Protein AF-A0A932QYQ9-F1 (afdb_monomer)

Mean predicted aligned error: 17.77 Å

Sequence (270 aa):
MADAKGPVFNPVTDLKILIAVVSFLWIVWYVTGGPAKYDVSQKVLLKPLWPLDVGGSYAEIPTDIVIKKDKGGGAEKQQLIPEQVQAPKQENSLIGVQTINLTKANLNSNGYSYITLDFPASNDRAVDLTGLTLRDLLDRTVTIGGAASLPYQGILNEEVDISLPPGSKAFLIDGESPIGVSFRINKCFGYLTQFQEYFPPIQARCAECQYGNGQDSNYNSCVSYRKNDPDFFVNEWYIYLKNGDRLWSAKGDIIRLLDKDGKQVSSVIY

Nearest PDB structures (foldseek):
  8owf-assembly1_A  TM=3.016E-01  e=6.588E-01  Clostridium perfringens
  8oye-assembly1_A  TM=3.122E-01  e=7.862E-01  Clostridium perfringens
  2dib-assembly1_A  TM=2.373E-01  e=2.876E+00  Homo sapiens
  3gw6-assembly1_B  TM=1.349E-01  e=4.609E+00  Escherichia phage K1F

pLDDT: mean 73.17, std 21.55, range [29.94, 96.81]

Radius of gyration: 29.28 Å; Cα contacts (8 Å, |Δi|>4): 368; chains: 1; bounding box: 57×101×86 Å

Secondary structure (DSSP, 8-state):
----PPP---HHHHHHHHHHHHHHHHHHHHHTTGGGG-------S-PPPS-----S---PPPS-------------------------------SSSS--EEEEEEEPTT--EEEEEE--TT-SS-EE-TT-EEE-TT--EEE---BBSS--TTSPPPPB--EE-TT-EEEEEES--TTSS-EEEETTHHHHTTTS--SSPP---TTTTTS-SS---SHHHHHHHHTTSTT-EEEEEEEEE--SS-S--STT-EEEEE-TTS-EEEEEE-

Structure (mmCIF, N/CA/C/O backbone):
data_AF-A0A932QYQ9-F1
#
_entry.id   AF-A0A932QYQ9-F1
#
loop_
_atom_site.group_PDB
_atom_site.id
_atom_site.type_symbol
_atom_site.label_atom_id
_atom_site.label_alt_id
_atom_site.label_comp_id
_atom_site.label_asym_id
_atom_site.label_entity_id
_atom_site.label_seq_id
_atom_site.pdbx_PDB_ins_code
_atom_site.Cartn_x
_atom_site.Cartn_y
_atom_site.Cartn_z
_atom_site.occupancy
_atom_site.B_iso_or_equiv
_atom_site.auth_seq_id
_atom_site.auth_comp_id
_atom_site.auth_asym_id
_atom_site.auth_atom_id
_atom_site.pdbx_PDB_model_num
ATOM 1 N N . MET A 1 1 ? 2.101 21.997 -68.365 1.00 45.09 1 MET A N 1
ATOM 2 C CA . MET A 1 1 ? 2.520 22.671 -67.120 1.00 45.09 1 MET A CA 1
ATOM 3 C C . MET A 1 1 ? 1.331 23.493 -66.660 1.00 45.09 1 MET A C 1
ATOM 5 O O . MET A 1 1 ? 0.926 24.377 -67.399 1.00 45.09 1 MET A O 1
ATOM 9 N N . ALA A 1 2 ? 0.688 23.108 -65.559 1.00 47.88 2 ALA A N 1
ATOM 10 C CA . ALA A 1 2 ? -0.445 23.833 -64.989 1.00 47.88 2 ALA A CA 1
ATOM 11 C C . ALA A 1 2 ? -0.047 24.273 -63.578 1.00 47.88 2 ALA A C 1
ATOM 13 O O . ALA A 1 2 ? 0.202 23.428 -62.720 1.00 47.88 2 ALA A O 1
ATOM 14 N N . ASP A 1 3 ? 0.069 25.586 -63.388 1.00 49.22 3 ASP A N 1
ATOM 15 C CA . ASP A 1 3 ? 0.402 26.220 -62.117 1.00 49.22 3 ASP A CA 1
ATOM 16 C C . ASP A 1 3 ? -0.774 26.104 -61.140 1.00 49.22 3 ASP A C 1
ATOM 18 O O . ASP A 1 3 ? -1.840 26.690 -61.344 1.00 49.22 3 ASP A O 1
ATOM 22 N N . ALA A 1 4 ? -0.578 25.356 -60.055 1.00 54.53 4 ALA A N 1
ATOM 23 C CA . ALA A 1 4 ? -1.505 25.328 -58.933 1.00 54.53 4 ALA A CA 1
ATOM 24 C C . ALA A 1 4 ? -1.266 26.565 -58.050 1.00 54.53 4 ALA A C 1
ATOM 26 O O . ALA A 1 4 ? -0.276 26.647 -57.324 1.00 54.53 4 ALA A O 1
ATOM 27 N N . LYS A 1 5 ? -2.179 27.543 -58.106 1.00 57.38 5 LYS A N 1
ATOM 28 C CA . LYS A 1 5 ? -2.218 28.655 -57.145 1.00 57.38 5 LYS A CA 1
ATOM 29 C C . LYS A 1 5 ? -2.573 28.111 -55.759 1.00 57.38 5 LYS A C 1
ATOM 31 O O . LYS A 1 5 ? -3.671 27.595 -55.564 1.00 57.38 5 LYS A O 1
ATOM 36 N N . GLY A 1 6 ? -1.644 28.239 -54.812 1.00 63.56 6 GLY A N 1
ATOM 37 C CA . GLY A 1 6 ? -1.881 27.934 -53.400 1.00 63.56 6 GLY A CA 1
ATOM 38 C C . GLY A 1 6 ? -2.945 28.851 -52.771 1.00 63.56 6 GLY A C 1
ATOM 39 O O . GLY A 1 6 ? -3.224 29.928 -53.308 1.00 63.56 6 GLY A O 1
ATOM 40 N N . PRO A 1 7 ? -3.561 28.433 -51.650 1.00 68.38 7 PRO A N 1
ATOM 41 C CA . PRO A 1 7 ? -4.654 29.169 -51.024 1.00 68.38 7 PRO A CA 1
ATOM 42 C C . PRO A 1 7 ? -4.184 30.533 -50.502 1.00 68.38 7 PRO A C 1
ATOM 44 O O . PRO A 1 7 ? -3.181 30.644 -49.797 1.00 68.38 7 PRO A O 1
ATOM 47 N N . VAL A 1 8 ? -4.926 31.581 -50.859 1.00 68.81 8 VAL A N 1
ATOM 48 C CA . VAL A 1 8 ? -4.690 32.957 -50.407 1.00 68.81 8 VAL A CA 1
ATOM 49 C C . VAL A 1 8 ? -5.275 33.107 -49.002 1.00 68.81 8 VAL A C 1
ATOM 51 O O . VAL A 1 8 ? -6.493 33.097 -48.840 1.00 68.81 8 VAL A O 1
ATOM 54 N N . PHE A 1 9 ? -4.408 33.240 -47.997 1.00 64.94 9 PHE A N 1
ATOM 55 C CA . PHE A 1 9 ? -4.801 33.479 -46.606 1.00 64.94 9 PHE A CA 1
ATOM 56 C C . PHE A 1 9 ? -5.444 34.862 -46.457 1.00 64.94 9 PHE A C 1
ATOM 58 O O . PHE A 1 9 ? -4.830 35.881 -46.783 1.00 64.94 9 PHE A O 1
ATOM 65 N N . ASN A 1 10 ? -6.679 34.903 -45.950 1.00 81.44 10 ASN A N 1
ATOM 66 C CA . ASN A 1 10 ? -7.374 36.143 -45.622 1.00 81.44 10 ASN A CA 1
ATOM 67 C C . ASN A 1 10 ? -7.672 36.148 -44.116 1.00 81.44 10 ASN A C 1
ATOM 69 O O . ASN A 1 10 ? -8.616 35.484 -43.683 1.00 81.44 10 ASN A O 1
ATOM 73 N N . PRO A 1 11 ? -6.935 36.941 -43.317 1.00 77.62 11 PRO A N 1
ATOM 74 C CA . PRO A 1 11 ? -6.969 36.848 -41.859 1.00 77.62 11 PRO A CA 1
ATOM 75 C C . PRO A 1 11 ? -8.352 37.146 -41.266 1.00 77.62 11 PRO A C 1
ATOM 77 O O . PRO A 1 11 ? -8.708 36.612 -40.221 1.00 77.62 11 PRO A O 1
ATOM 80 N N . VAL A 1 12 ? -9.170 37.956 -41.945 1.00 84.88 12 VAL A N 1
ATOM 81 C CA . VAL A 1 12 ? -10.538 38.263 -41.501 1.00 84.88 12 VAL A CA 1
ATOM 82 C C . VAL A 1 12 ? -11.481 37.090 -41.769 1.00 84.88 12 VAL A C 1
ATOM 84 O O . VAL A 1 12 ? -12.408 36.846 -40.999 1.00 84.88 12 VAL A O 1
ATOM 87 N N . THR A 1 13 ? -11.261 36.367 -42.865 1.00 84.38 13 THR A N 1
ATOM 88 C CA . THR A 1 13 ? -12.090 35.214 -43.239 1.00 84.38 13 THR A CA 1
ATOM 89 C C . THR A 1 13 ? -11.730 34.006 -42.382 1.00 84.38 13 THR A C 1
ATOM 91 O O . THR A 1 13 ? -12.623 33.360 -41.836 1.00 84.38 13 THR A O 1
ATOM 94 N N . ASP A 1 14 ? -10.438 33.783 -42.153 1.00 84.62 14 ASP A N 1
ATOM 95 C CA . ASP A 1 14 ? -9.945 32.689 -41.317 1.00 84.62 14 ASP A CA 1
ATOM 96 C C . ASP A 1 14 ? -10.347 32.875 -39.847 1.00 84.62 14 ASP A C 1
ATOM 98 O O . ASP A 1 14 ? -10.770 31.919 -39.197 1.00 84.62 14 ASP A O 1
ATOM 102 N N . LEU A 1 15 ? -10.341 34.116 -39.338 1.00 92.00 15 LEU A N 1
ATOM 103 C CA . LEU A 1 15 ? -10.833 34.424 -37.991 1.00 92.00 15 LEU A CA 1
ATOM 104 C C . LEU A 1 15 ? -12.329 34.112 -37.836 1.00 92.00 15 LEU A C 1
ATOM 106 O O . LEU A 1 15 ? -12.743 33.556 -36.819 1.00 92.00 15 LEU A O 1
ATOM 110 N N . LYS A 1 16 ? -13.151 34.427 -38.845 1.00 91.06 16 LYS A N 1
ATOM 111 C CA . LYS A 1 16 ? -14.587 34.102 -38.827 1.00 91.06 16 LYS A CA 1
ATOM 112 C C . LYS A 1 16 ? -14.824 32.593 -38.828 1.00 91.06 16 LYS A C 1
ATOM 114 O O . LYS A 1 16 ? -15.685 32.120 -38.089 1.00 91.06 16 LYS A O 1
ATOM 119 N N . ILE A 1 17 ? -14.053 31.845 -39.618 1.00 91.00 17 ILE A N 1
ATOM 120 C CA . ILE A 1 17 ? -14.134 30.379 -39.669 1.00 91.00 17 ILE A CA 1
ATOM 121 C C . ILE A 1 17 ? -13.725 29.779 -38.319 1.00 91.00 17 ILE A C 1
ATOM 123 O O . ILE A 1 17 ? -14.430 28.920 -37.794 1.00 91.00 17 ILE A O 1
ATOM 127 N N . LEU A 1 18 ? -12.644 30.271 -37.710 1.00 93.31 18 LEU A N 1
ATOM 128 C CA . LEU A 1 18 ? -12.180 29.790 -36.411 1.00 93.31 18 LEU A CA 1
ATOM 129 C C . LEU A 1 18 ? -13.213 30.040 -35.301 1.00 93.31 18 LEU A C 1
ATOM 131 O O . LEU A 1 18 ? -13.526 29.126 -34.539 1.00 93.31 18 LEU A O 1
ATOM 135 N N . ILE A 1 19 ? -13.807 31.237 -35.250 1.00 95.50 19 ILE A N 1
ATOM 136 C CA . ILE A 1 19 ? -14.876 31.556 -34.289 1.00 95.50 19 ILE A CA 1
ATOM 137 C C . ILE A 1 19 ? -16.090 30.638 -34.495 1.00 95.50 19 ILE A C 1
ATOM 139 O O . ILE A 1 19 ? -16.669 30.159 -33.517 1.00 95.50 19 ILE A O 1
ATOM 143 N N . ALA A 1 20 ? -16.460 30.353 -35.747 1.00 95.50 20 ALA A N 1
ATOM 144 C CA . ALA A 1 20 ? -17.570 29.456 -36.058 1.00 95.50 20 ALA A CA 1
ATOM 145 C C . ALA A 1 20 ? -17.305 28.017 -35.578 1.00 95.50 20 ALA A C 1
ATOM 147 O O . ALA A 1 20 ? -18.181 27.412 -34.960 1.00 95.50 20 ALA A O 1
ATOM 148 N N . VAL A 1 21 ? -16.093 27.491 -35.789 1.00 96.25 21 VAL A N 1
ATOM 149 C CA . VAL A 1 21 ? -15.703 26.142 -35.339 1.00 96.25 21 VAL A CA 1
ATOM 150 C C . VAL A 1 21 ? -15.701 26.041 -33.813 1.00 96.25 21 VAL A C 1
ATOM 152 O O . VAL A 1 21 ? -16.260 25.094 -33.262 1.00 96.25 21 VAL A O 1
ATOM 155 N N . VAL A 1 22 ? -15.132 27.028 -33.114 1.00 95.88 22 VAL A N 1
ATOM 156 C CA . VAL A 1 22 ? -15.098 27.039 -31.641 1.00 95.88 22 VAL A CA 1
ATOM 157 C C . VAL A 1 22 ? -16.510 27.126 -31.059 1.00 95.88 22 VAL A C 1
ATOM 159 O O . VAL A 1 22 ? -16.841 26.388 -30.132 1.00 95.88 22 VAL A O 1
ATOM 162 N N . SER A 1 23 ? -17.370 27.967 -31.639 1.00 95.00 23 SER A N 1
ATOM 163 C CA . SER A 1 23 ? -18.767 28.095 -31.207 1.00 95.00 23 SER A CA 1
ATOM 164 C C . SER A 1 23 ? -19.547 26.798 -31.431 1.00 95.00 23 SER A C 1
ATOM 166 O O . SER A 1 23 ? -20.310 26.379 -30.565 1.00 95.00 23 SER A O 1
ATOM 168 N N . PHE A 1 24 ? -19.321 26.120 -32.561 1.00 96.31 24 PHE A N 1
ATOM 169 C CA . PHE A 1 24 ? -19.936 24.826 -32.845 1.00 96.31 24 PHE A CA 1
ATOM 170 C C . PHE A 1 24 ? -19.501 23.754 -31.840 1.00 96.31 24 PHE A C 1
ATOM 172 O O . PHE A 1 24 ? -20.352 23.058 -31.292 1.00 96.31 24 PHE A O 1
ATOM 179 N N . LEU A 1 25 ? -18.204 23.655 -31.536 1.00 93.31 25 LEU A N 1
ATOM 180 C CA . LEU A 1 25 ? -17.698 22.714 -30.532 1.00 93.31 25 LEU A CA 1
ATOM 181 C C . LEU A 1 25 ? -18.267 22.997 -29.139 1.00 93.31 25 LEU A C 1
ATOM 183 O O . LEU A 1 25 ? -18.590 22.058 -28.417 1.00 93.31 25 LEU A O 1
ATOM 187 N N . TRP A 1 26 ? -18.447 24.270 -28.778 1.00 92.44 26 TRP A N 1
ATOM 188 C CA . TRP A 1 26 ? -19.072 24.655 -27.513 1.00 92.44 26 TRP A CA 1
ATOM 189 C C . TRP A 1 26 ? -20.549 24.245 -27.447 1.00 92.44 26 TRP A C 1
ATOM 191 O O . TRP A 1 26 ? -20.988 23.693 -26.440 1.00 92.44 26 TRP A O 1
ATOM 201 N N . ILE A 1 27 ? -21.303 24.436 -28.537 1.00 93.62 27 ILE A N 1
ATOM 202 C CA . ILE A 1 27 ? -22.701 23.988 -28.644 1.00 93.62 27 ILE A CA 1
ATOM 203 C C . ILE A 1 27 ? -22.786 22.463 -28.566 1.00 93.62 27 ILE A C 1
ATOM 205 O O . ILE A 1 27 ? -23.607 21.942 -27.817 1.00 93.62 27 ILE A O 1
ATOM 209 N N . VAL A 1 28 ? -21.931 21.744 -29.300 1.00 91.62 28 VAL A N 1
ATOM 210 C CA . VAL A 1 28 ? -21.875 20.277 -29.239 1.00 91.62 28 VAL A CA 1
ATOM 211 C C . VAL A 1 28 ? -21.581 19.832 -27.814 1.00 91.62 28 VAL A C 1
ATOM 213 O O . VAL A 1 28 ? -22.341 19.038 -27.280 1.00 91.62 28 VAL A O 1
ATOM 216 N N . TRP A 1 29 ? -20.563 20.398 -27.164 1.00 85.00 29 TRP A N 1
ATOM 217 C CA . TRP A 1 29 ? -20.202 20.067 -25.786 1.00 85.00 29 TRP A CA 1
ATOM 218 C C . TRP A 1 29 ? -21.344 20.325 -24.791 1.00 85.00 29 TRP A C 1
ATOM 220 O O . TRP A 1 29 ? -21.600 19.494 -23.916 1.00 85.00 29 TRP A O 1
ATOM 230 N N . TYR A 1 30 ? -22.063 21.440 -24.957 1.00 87.31 30 TYR A N 1
ATOM 231 C CA . TYR A 1 30 ? -23.228 21.789 -24.145 1.00 87.31 30 TYR A CA 1
ATOM 232 C C . TYR A 1 30 ? -24.384 20.795 -24.343 1.00 87.31 30 TYR A C 1
ATOM 234 O O . TYR A 1 30 ? -24.970 20.328 -23.368 1.00 87.31 30 TYR A O 1
ATOM 242 N N . VAL A 1 31 ? -24.681 20.414 -25.591 1.00 87.00 31 VAL A N 1
ATOM 243 C CA . VAL A 1 31 ? -25.759 19.462 -25.920 1.00 87.00 31 VAL A CA 1
ATOM 244 C C . VAL A 1 31 ? -25.399 18.031 -25.513 1.00 87.00 31 VAL A C 1
ATOM 246 O O . VAL A 1 31 ? -26.257 17.303 -25.016 1.00 87.00 31 VAL A O 1
ATOM 249 N N . THR A 1 32 ? -24.139 17.619 -25.662 1.00 81.50 32 THR A N 1
ATOM 250 C CA . THR A 1 32 ? -23.663 16.291 -25.245 1.00 81.50 32 THR A CA 1
ATOM 251 C C . THR A 1 32 ? -23.405 16.192 -23.738 1.00 81.50 32 THR A C 1
ATOM 253 O O . THR A 1 32 ? -23.009 15.133 -23.261 1.00 81.50 32 THR A O 1
ATOM 256 N N . GLY A 1 33 ? -23.659 17.262 -22.974 1.00 70.94 33 GLY A N 1
ATOM 257 C CA . GLY A 1 33 ? -23.760 17.224 -21.513 1.00 70.94 33 GLY A CA 1
ATOM 258 C C . GLY A 1 33 ? -22.446 17.308 -20.733 1.00 70.94 33 GLY A C 1
ATOM 259 O O . GLY A 1 33 ? -22.472 17.090 -19.522 1.00 70.94 33 GLY A O 1
ATOM 260 N N . GLY A 1 34 ? -21.324 17.646 -21.379 1.00 68.19 34 GLY A N 1
ATOM 261 C CA . GLY A 1 34 ? -20.010 17.735 -20.731 1.00 68.19 34 GLY A CA 1
ATOM 262 C C . GLY A 1 34 ? -19.592 16.469 -19.944 1.00 68.19 34 GLY A C 1
ATOM 263 O O . GLY A 1 34 ? -20.260 15.438 -19.985 1.00 68.19 34 GLY A O 1
ATOM 264 N N . PRO A 1 35 ? -18.477 16.503 -19.196 1.00 60.12 35 PRO A N 1
ATOM 265 C CA . PRO A 1 35 ? -17.983 15.349 -18.432 1.00 60.12 35 PRO A CA 1
ATOM 266 C C . PRO A 1 35 ? -18.823 14.993 -17.187 1.00 60.12 35 PRO A C 1
ATOM 268 O O . PRO A 1 35 ? -18.488 14.053 -16.475 1.00 60.12 35 PRO A O 1
ATOM 271 N N . ALA A 1 36 ? -19.932 15.691 -16.917 1.00 56.72 36 ALA A N 1
ATOM 272 C CA . ALA A 1 36 ? -20.730 15.520 -15.698 1.00 56.72 36 ALA A CA 1
ATOM 273 C C . ALA A 1 36 ? -21.801 14.408 -15.775 1.00 56.72 36 ALA A C 1
ATOM 275 O O . ALA A 1 36 ? -22.713 14.379 -14.951 1.00 56.72 36 ALA A O 1
ATOM 276 N N . LYS A 1 37 ? -21.718 13.485 -16.746 1.00 50.78 37 LYS A N 1
ATOM 277 C CA . LYS A 1 37 ? -22.616 12.315 -16.844 1.00 50.78 37 LYS A CA 1
ATOM 278 C C . LYS A 1 37 ? -21.902 10.982 -17.087 1.00 50.78 37 LYS A C 1
ATOM 280 O O . LYS A 1 37 ? -22.454 10.096 -17.731 1.00 50.78 37 LYS A O 1
ATOM 285 N N . TYR A 1 38 ? -20.713 10.804 -16.518 1.00 43.81 38 TYR A N 1
ATOM 286 C CA . TYR A 1 38 ? -20.199 9.461 -16.231 1.00 43.81 38 TYR A CA 1
ATOM 287 C C . TYR A 1 38 ? -20.597 9.061 -14.809 1.00 43.81 38 TYR A C 1
ATOM 289 O O . TYR A 1 38 ? -19.769 8.966 -13.912 1.00 43.81 38 TYR A O 1
ATOM 297 N N . ASP A 1 39 ? -21.896 8.851 -14.604 1.00 43.66 39 ASP A N 1
ATOM 298 C CA . ASP A 1 39 ? -22.375 8.090 -13.455 1.00 43.66 39 ASP A CA 1
ATOM 299 C C . ASP A 1 39 ? -22.344 6.612 -13.865 1.00 43.66 39 ASP A C 1
ATOM 301 O O . ASP A 1 39 ? -23.261 6.100 -14.513 1.00 43.66 39 ASP A O 1
ATOM 305 N N . VAL A 1 40 ? -21.230 5.933 -13.572 1.00 44.78 40 VAL A N 1
ATOM 306 C CA . VAL A 1 40 ? -21.081 4.477 -13.745 1.00 44.78 40 VAL A CA 1
ATOM 307 C C . VAL A 1 40 ? -21.827 3.785 -12.599 1.00 44.78 40 VAL A C 1
ATOM 309 O O . VAL A 1 40 ? -21.270 3.060 -11.782 1.00 44.78 40 VAL A O 1
ATOM 312 N N . SER A 1 41 ? -23.129 4.039 -12.532 1.00 45.88 41 SER A N 1
ATOM 313 C CA . SER A 1 41 ? -24.076 3.388 -11.639 1.00 45.88 41 SER A CA 1
ATOM 314 C C . SER A 1 41 ? -25.279 2.918 -12.448 1.00 45.88 41 SER A C 1
ATOM 316 O O . SER A 1 41 ? -26.427 3.265 -12.191 1.00 45.88 41 SER A O 1
ATOM 318 N N . GLN A 1 42 ? -25.026 2.078 -13.453 1.00 43.84 42 GLN A N 1
ATOM 319 C CA . GLN A 1 42 ? -26.035 1.125 -13.904 1.00 43.84 42 GLN A CA 1
ATOM 320 C C . GLN A 1 42 ? -25.460 -0.285 -13.898 1.00 43.84 42 GLN A C 1
ATOM 322 O O . GLN A 1 42 ? -24.906 -0.806 -14.860 1.00 43.84 42 GLN A O 1
ATOM 327 N N . LYS A 1 43 ? -25.636 -0.889 -12.722 1.00 49.31 43 LYS A N 1
ATOM 328 C CA . LYS A 1 43 ? -25.670 -2.324 -12.464 1.00 49.31 43 LYS A CA 1
ATOM 329 C C . LYS A 1 43 ? -26.607 -3.034 -13.447 1.00 49.31 43 LYS A C 1
ATOM 3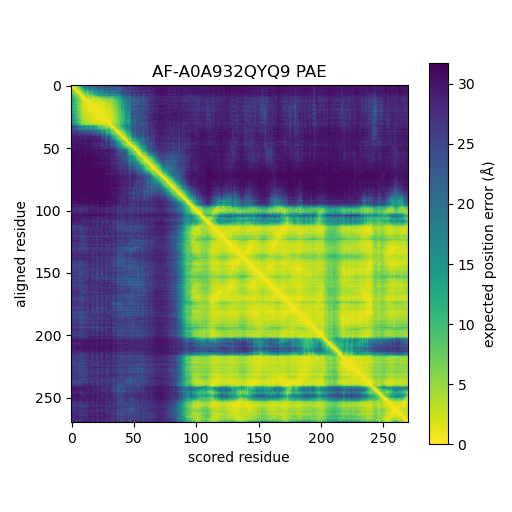31 O O . LYS A 1 43 ? -27.796 -3.078 -13.174 1.00 49.31 43 LYS A O 1
ATOM 336 N N . VAL A 1 44 ? -26.073 -3.638 -14.504 1.00 45.09 44 VAL A N 1
ATOM 337 C CA . VAL A 1 44 ? -26.581 -4.826 -15.228 1.00 45.09 44 VAL A CA 1
ATOM 338 C C . VAL A 1 44 ? -25.368 -5.270 -16.068 1.00 45.09 44 VAL A C 1
ATOM 340 O O . VAL A 1 44 ? -24.999 -4.568 -16.994 1.00 45.09 44 VAL A O 1
ATOM 343 N N . LEU A 1 45 ? -24.589 -6.308 -15.748 1.00 43.50 45 LEU A N 1
ATOM 344 C CA . LEU A 1 45 ? -24.936 -7.711 -15.968 1.00 43.50 45 LEU A CA 1
ATOM 345 C C . LEU A 1 45 ? -23.734 -8.598 -15.546 1.00 43.50 45 LEU A C 1
ATOM 347 O O . LEU A 1 45 ? -22.611 -8.328 -15.954 1.00 43.50 45 LEU A O 1
ATOM 351 N N . LEU A 1 46 ? -24.018 -9.676 -14.801 1.00 40.41 46 LEU A N 1
ATOM 352 C CA . LEU A 1 46 ? -23.178 -10.859 -14.505 1.00 40.41 46 LEU A CA 1
ATOM 353 C C . LEU A 1 46 ? -21.954 -10.674 -13.582 1.00 40.41 46 LEU A C 1
ATOM 355 O O . LEU A 1 46 ? -20.816 -10.538 -14.018 1.00 40.41 46 LEU A O 1
ATOM 359 N N . LYS A 1 47 ? -22.187 -10.854 -12.275 1.00 44.44 47 LYS A N 1
ATOM 360 C CA . LYS A 1 47 ? -21.180 -11.466 -11.393 1.00 44.44 47 LYS A CA 1
ATOM 361 C C . LYS A 1 47 ? -21.001 -12.931 -11.827 1.00 44.44 47 LYS A C 1
ATOM 363 O O . LYS A 1 47 ? -22.011 -13.642 -11.820 1.00 44.44 47 LYS A O 1
ATOM 368 N N . PRO A 1 48 ? -19.798 -13.418 -12.174 1.00 42.34 48 PRO A N 1
ATOM 369 C CA . PRO A 1 48 ? -19.587 -14.855 -12.243 1.00 42.34 48 PRO A CA 1
ATOM 370 C C . PRO A 1 48 ? -19.688 -15.454 -10.834 1.00 42.34 48 PRO A C 1
ATOM 372 O O . PRO A 1 48 ? -19.282 -14.848 -9.840 1.00 42.34 48 PRO A O 1
ATOM 375 N N . LEU A 1 49 ? -20.273 -16.647 -10.757 1.00 36.03 49 LEU A N 1
ATOM 376 C CA . LEU A 1 49 ? -20.251 -17.477 -9.560 1.00 36.03 49 LEU A CA 1
ATOM 377 C C . LEU A 1 49 ? -18.828 -18.017 -9.392 1.00 36.03 49 LEU A C 1
ATOM 379 O O . LEU A 1 49 ? -18.300 -18.664 -10.294 1.00 36.03 49 LEU A O 1
ATOM 383 N N . TRP A 1 50 ? -18.216 -17.730 -8.250 1.00 43.34 50 TRP A N 1
ATOM 384 C CA . TRP A 1 50 ? -16.980 -18.364 -7.808 1.00 43.34 50 TRP A CA 1
ATOM 385 C C . TRP A 1 50 ? -17.308 -19.616 -6.971 1.00 43.34 50 TRP A C 1
ATOM 387 O O . TRP A 1 50 ? -18.409 -19.687 -6.413 1.00 43.34 50 TRP A O 1
ATOM 397 N N . PRO A 1 51 ? -16.369 -20.573 -6.839 1.00 47.84 51 PRO A N 1
ATOM 398 C CA . PRO A 1 51 ? -15.036 -20.588 -7.438 1.00 47.84 51 PRO A CA 1
ATOM 399 C C . PRO A 1 51 ? -14.847 -21.709 -8.470 1.00 47.84 51 PRO A C 1
ATOM 401 O O . PRO A 1 51 ? -15.159 -22.872 -8.224 1.00 47.84 51 PRO A O 1
ATOM 404 N N . LEU A 1 52 ? -14.230 -21.349 -9.594 1.00 34.72 52 LEU A N 1
ATOM 405 C CA . LEU A 1 52 ? -13.379 -22.246 -10.369 1.00 34.72 52 LEU A CA 1
ATOM 406 C C . LEU A 1 52 ? -11.953 -21.714 -10.238 1.00 34.72 52 LEU A C 1
ATOM 408 O O . LEU A 1 52 ? -11.506 -20.889 -11.028 1.00 34.72 52 LEU A O 1
ATOM 412 N N . ASP A 1 53 ? -11.277 -22.173 -9.192 1.00 37.22 53 ASP A N 1
ATOM 413 C CA . ASP A 1 53 ? -9.836 -22.368 -9.234 1.00 37.22 53 ASP A CA 1
ATOM 414 C C . ASP A 1 53 ? -9.607 -23.743 -9.865 1.00 37.22 53 ASP A C 1
ATOM 416 O O . ASP A 1 53 ? -10.066 -24.743 -9.322 1.00 37.22 53 ASP A O 1
ATOM 420 N N . VAL A 1 54 ? -8.981 -23.774 -11.039 1.00 43.16 54 VAL A N 1
ATOM 421 C CA . VAL A 1 54 ? -7.974 -24.785 -11.379 1.00 43.16 54 VAL A CA 1
ATOM 422 C C . VAL A 1 54 ? -7.152 -24.271 -12.560 1.00 43.16 54 VAL A C 1
ATOM 424 O O . VAL A 1 54 ? -7.399 -24.581 -13.722 1.00 43.16 54 VAL A O 1
ATOM 427 N N . GLY A 1 55 ? -6.084 -23.550 -12.225 1.00 40.38 55 GLY A N 1
ATOM 428 C CA . GLY A 1 55 ? -4.818 -23.623 -12.962 1.00 40.38 55 GLY A CA 1
ATOM 429 C C . GLY A 1 55 ? -4.040 -24.917 -12.664 1.00 40.38 55 GLY A C 1
ATOM 430 O O . GLY A 1 55 ? -2.823 -24.953 -12.819 1.00 40.38 55 GLY A O 1
ATOM 431 N N . GLY A 1 56 ? -4.720 -25.972 -12.205 1.00 35.84 56 GLY A N 1
ATOM 432 C CA . GLY A 1 56 ? -4.168 -27.310 -12.050 1.00 35.84 56 GLY A CA 1
ATOM 433 C C . GLY A 1 56 ? -4.269 -28.075 -13.364 1.00 35.84 56 GLY A C 1
ATOM 434 O O . GLY A 1 56 ? -5.331 -28.149 -13.979 1.00 35.84 56 GLY A O 1
ATOM 435 N N . SER A 1 57 ? -3.149 -28.648 -13.787 1.00 37.03 57 SER A N 1
ATOM 436 C CA . SER A 1 57 ? -3.079 -29.713 -14.784 1.00 37.03 57 SER A CA 1
ATOM 437 C C . SER A 1 57 ? -4.215 -30.726 -14.615 1.00 37.03 57 SER A C 1
ATOM 439 O O . SER A 1 57 ? -4.551 -31.091 -13.488 1.00 37.03 57 SER A O 1
ATOM 441 N N . TYR A 1 58 ? -4.770 -31.186 -15.741 1.00 34.19 58 TYR A N 1
ATOM 442 C CA . TYR A 1 58 ? -5.756 -32.264 -15.809 1.00 34.19 58 TYR A CA 1
ATOM 443 C C . TYR A 1 58 ? -5.458 -33.362 -14.788 1.00 34.19 58 TYR A C 1
ATOM 445 O O . TYR A 1 58 ? -4.329 -33.842 -14.706 1.00 34.19 58 TYR A O 1
ATOM 453 N N . ALA A 1 59 ? -6.493 -33.727 -14.031 1.00 33.97 59 ALA A N 1
ATOM 454 C CA . ALA A 1 59 ? -6.487 -34.824 -13.082 1.00 33.97 59 ALA A CA 1
ATOM 455 C C . ALA A 1 59 ? -5.718 -36.037 -13.628 1.00 33.97 59 ALA A C 1
ATOM 457 O O . ALA A 1 59 ? -6.063 -36.583 -14.680 1.00 33.97 59 ALA A O 1
ATOM 458 N N . GLU A 1 60 ? -4.702 -36.475 -12.886 1.00 43.06 60 GLU A N 1
ATOM 459 C CA . GLU A 1 60 ? -4.217 -37.841 -12.992 1.00 43.06 60 GLU A CA 1
ATOM 460 C C . GLU A 1 60 ? -5.381 -38.769 -12.639 1.00 43.06 60 GLU A C 1
ATOM 462 O O . GLU A 1 60 ? -6.003 -38.667 -11.580 1.00 43.06 60 GLU A O 1
ATOM 467 N N . ILE A 1 61 ? -5.711 -39.654 -13.573 1.00 39.78 61 ILE A N 1
ATOM 468 C CA . ILE A 1 61 ? -6.657 -40.739 -13.346 1.00 39.78 61 ILE A CA 1
ATOM 469 C C . ILE A 1 61 ? -6.009 -41.656 -12.299 1.00 39.78 61 ILE A C 1
ATOM 471 O O . ILE A 1 61 ? -4.912 -42.154 -12.564 1.00 39.78 61 ILE A O 1
ATOM 475 N N . PRO A 1 62 ? -6.635 -41.928 -11.140 1.00 43.12 62 PRO A N 1
ATOM 476 C CA . PRO A 1 62 ? -6.128 -42.963 -10.253 1.00 43.12 62 PRO A CA 1
ATOM 477 C C . PRO A 1 62 ? -6.154 -44.297 -11.009 1.00 43.12 62 PRO A C 1
ATOM 479 O O . PRO A 1 62 ? -7.203 -44.739 -11.476 1.00 43.12 62 PRO A O 1
ATOM 482 N N . THR A 1 63 ? -4.997 -44.945 -11.142 1.00 42.72 63 THR A N 1
ATOM 483 C CA . THR A 1 63 ? -4.830 -46.218 -11.865 1.00 42.72 63 THR A CA 1
ATOM 484 C C . THR A 1 63 ? -5.465 -47.428 -11.176 1.00 42.72 63 THR A C 1
ATOM 486 O O . THR A 1 63 ? -5.327 -48.544 -11.667 1.00 42.72 63 THR A O 1
ATOM 489 N N . ASP A 1 64 ? -6.244 -47.234 -10.113 1.00 49.66 64 ASP A N 1
ATOM 490 C CA . ASP A 1 64 ? -6.822 -48.328 -9.334 1.00 49.66 64 ASP A CA 1
ATOM 491 C C . ASP A 1 64 ? -8.335 -48.452 -9.551 1.00 49.66 64 ASP A C 1
ATOM 493 O O . ASP A 1 64 ? -9.129 -48.526 -8.614 1.00 49.66 64 ASP A O 1
ATOM 497 N N . ILE A 1 65 ? -8.755 -48.534 -10.816 1.00 37.25 65 ILE A N 1
ATOM 498 C CA . ILE A 1 65 ? -10.059 -49.119 -11.149 1.00 37.25 65 ILE A CA 1
ATOM 499 C C . ILE A 1 65 ? -9.866 -50.632 -11.278 1.00 37.25 65 ILE A C 1
ATOM 501 O O . ILE A 1 65 ? -9.698 -51.179 -12.369 1.00 37.25 65 ILE A O 1
ATOM 505 N N . VAL A 1 66 ? -9.915 -51.339 -10.148 1.00 43.25 66 VAL A N 1
ATOM 506 C CA . VAL A 1 66 ? -10.098 -52.794 -10.159 1.00 43.25 66 VAL A CA 1
ATOM 507 C C . VAL A 1 66 ? -11.579 -53.076 -10.411 1.00 43.25 66 VAL A C 1
ATOM 509 O O . VAL A 1 66 ? -12.390 -53.087 -9.486 1.00 43.25 66 VAL A O 1
ATOM 512 N N . ILE A 1 67 ? -11.952 -53.331 -11.668 1.00 35.38 67 ILE A N 1
ATOM 513 C CA . ILE A 1 67 ? -13.268 -53.901 -11.980 1.00 35.38 67 ILE A CA 1
ATOM 514 C C . ILE A 1 67 ? -13.272 -55.359 -11.509 1.00 35.38 67 ILE A C 1
ATOM 516 O O . ILE A 1 67 ? -12.850 -56.265 -12.230 1.00 35.38 67 ILE A O 1
ATOM 520 N N . LYS A 1 68 ? -13.781 -55.605 -10.299 1.00 37.38 68 LYS A N 1
ATOM 521 C CA . LYS A 1 68 ? -14.233 -56.944 -9.912 1.00 37.38 68 LYS A CA 1
ATOM 522 C C . LYS A 1 68 ? -15.579 -57.205 -10.584 1.00 37.38 68 LYS A C 1
ATOM 524 O O . LYS A 1 68 ? -16.588 -56.591 -10.254 1.00 37.38 68 LYS A O 1
ATOM 529 N N . LYS A 1 69 ? -15.582 -58.115 -11.560 1.00 41.59 69 LYS A N 1
ATOM 530 C CA . LYS A 1 69 ? -16.802 -58.788 -12.012 1.00 41.59 69 LYS A CA 1
ATOM 531 C C . LYS A 1 69 ? -17.240 -59.730 -10.900 1.00 41.59 69 LYS A C 1
ATOM 533 O O . LYS A 1 69 ? -16.557 -60.726 -10.703 1.00 41.59 69 LYS A O 1
ATOM 538 N N . ASP A 1 70 ? -18.395 -59.485 -10.294 1.00 32.69 70 ASP A N 1
ATOM 539 C CA . ASP A 1 70 ? -19.101 -60.531 -9.559 1.00 32.69 70 ASP A CA 1
ATOM 540 C C . ASP A 1 70 ? -20.511 -60.736 -10.108 1.00 32.69 70 ASP A C 1
ATOM 542 O O . ASP A 1 70 ? -21.308 -59.814 -10.289 1.00 32.69 70 ASP A O 1
ATOM 546 N N . LYS A 1 71 ? -20.775 -62.002 -10.437 1.00 35.44 71 LYS A N 1
ATOM 547 C CA . LYS A 1 71 ? -22.087 -62.541 -10.759 1.00 35.44 71 LYS A CA 1
ATOM 548 C C . LYS A 1 71 ? -22.777 -62.915 -9.447 1.00 35.44 71 LYS A C 1
ATOM 550 O O . LYS A 1 71 ? -22.282 -63.782 -8.742 1.00 35.44 71 LYS A O 1
ATOM 555 N N . GLY A 1 72 ? -23.985 -62.393 -9.253 1.00 30.22 72 GLY A N 1
ATOM 556 C CA . GLY A 1 72 ? -25.075 -63.122 -8.604 1.00 30.22 72 GLY A CA 1
ATOM 557 C C . GLY A 1 72 ? -25.298 -62.888 -7.107 1.00 30.22 72 GLY A C 1
ATOM 558 O O . GLY A 1 72 ? -24.422 -63.124 -6.289 1.00 30.22 72 GLY A O 1
ATOM 559 N N . GLY A 1 73 ? -26.561 -62.584 -6.785 1.00 31.55 73 GLY A N 1
ATOM 560 C CA . GLY A 1 73 ? -27.240 -63.105 -5.595 1.00 31.55 73 GLY A CA 1
ATOM 561 C C . GLY A 1 73 ? -27.396 -62.150 -4.409 1.00 31.55 73 GLY A C 1
ATOM 562 O O . GLY A 1 73 ? -26.425 -61.827 -3.744 1.00 31.55 73 GLY A O 1
ATOM 563 N N . GLY A 1 74 ? -28.654 -61.824 -4.084 1.00 29.94 74 GLY A N 1
ATOM 564 C CA . GLY A 1 74 ? -29.073 -61.399 -2.741 1.00 29.94 74 GLY A CA 1
ATOM 565 C C . GLY A 1 74 ? -29.301 -59.898 -2.574 1.00 29.94 74 GLY A C 1
ATOM 566 O O . GLY A 1 74 ? -28.383 -59.154 -2.257 1.00 29.94 74 GLY A O 1
ATOM 567 N N . ALA A 1 75 ? -30.546 -59.451 -2.749 1.00 31.72 75 ALA A N 1
ATOM 568 C CA . ALA A 1 75 ? -30.960 -58.104 -2.371 1.00 31.72 75 ALA A CA 1
ATOM 569 C C . ALA A 1 75 ? -31.346 -58.077 -0.883 1.00 31.72 75 ALA A C 1
ATOM 571 O O . ALA A 1 75 ? -32.407 -58.580 -0.515 1.00 31.72 75 ALA A O 1
ATOM 572 N N . GLU A 1 76 ? -30.520 -57.445 -0.050 1.00 32.69 76 GLU A N 1
ATOM 573 C CA . GLU A 1 76 ? -30.895 -56.988 1.290 1.00 32.69 76 GLU A CA 1
ATOM 574 C C . GLU A 1 76 ? -30.589 -55.485 1.411 1.00 32.69 76 GLU A C 1
ATOM 576 O O . GLU A 1 76 ? -29.568 -54.991 0.934 1.00 32.69 76 GLU A O 1
ATOM 581 N N . LYS A 1 77 ? -31.559 -54.735 1.942 1.00 40.19 77 LYS A N 1
ATOM 582 C CA . LYS A 1 77 ? -31.634 -53.268 1.912 1.00 40.19 77 LYS A CA 1
ATOM 583 C C . LYS A 1 77 ? -30.629 -52.624 2.867 1.00 40.19 77 LYS A C 1
ATOM 585 O O . LYS A 1 77 ? -30.693 -52.895 4.060 1.00 40.19 77 LYS A O 1
ATOM 590 N N . GLN A 1 78 ? -29.879 -51.625 2.398 1.00 33.47 78 GLN A N 1
ATOM 591 C CA . GLN A 1 78 ? -29.402 -50.529 3.249 1.00 33.47 78 GLN A CA 1
ATOM 592 C C . GLN A 1 78 ? -29.608 -49.195 2.531 1.00 33.47 78 GLN A C 1
ATOM 594 O O . GLN A 1 78 ? -28.956 -48.864 1.545 1.00 33.47 78 GLN A O 1
ATOM 599 N N . GLN A 1 79 ? -30.595 -48.452 3.022 1.00 39.09 79 GLN A N 1
ATOM 600 C CA . GLN A 1 79 ? -30.901 -47.091 2.618 1.00 39.09 79 GLN A CA 1
ATOM 601 C C . GLN A 1 79 ? -29.951 -46.176 3.399 1.00 39.09 79 GLN A C 1
ATOM 603 O O . GLN A 1 79 ? -30.195 -45.873 4.564 1.00 39.09 79 GLN A O 1
ATOM 608 N N . LEU A 1 80 ? -28.827 -45.801 2.786 1.00 35.38 80 LEU A N 1
ATOM 609 C CA . LEU A 1 80 ? -27.907 -44.817 3.350 1.00 35.38 80 LEU A CA 1
ATOM 610 C C . LEU A 1 80 ? -28.517 -43.423 3.175 1.00 35.38 80 LEU A C 1
ATOM 612 O O . LEU A 1 80 ? -28.597 -42.879 2.074 1.00 35.38 80 LEU A O 1
ATOM 616 N N . ILE A 1 81 ? -29.002 -42.888 4.291 1.00 35.09 81 ILE A N 1
ATOM 617 C CA . ILE A 1 81 ? -29.340 -41.478 4.482 1.00 35.09 81 ILE A CA 1
ATOM 618 C C . ILE A 1 81 ? -28.059 -40.682 4.182 1.00 35.09 81 ILE A C 1
ATOM 620 O O . ILE A 1 81 ? -27.020 -41.032 4.744 1.00 35.09 81 ILE A O 1
ATOM 624 N N . PRO A 1 82 ? -28.074 -39.649 3.320 1.00 36.62 82 PRO A N 1
ATOM 625 C CA . PRO A 1 82 ? -26.893 -38.827 3.137 1.00 36.62 82 PRO A CA 1
ATOM 626 C C . PRO A 1 82 ? -26.636 -38.077 4.441 1.00 36.62 82 PRO A C 1
ATOM 628 O O . PRO A 1 82 ? -27.378 -37.161 4.811 1.00 36.62 82 PRO A O 1
ATOM 631 N N . GLU A 1 83 ? -25.593 -38.516 5.144 1.00 36.81 83 GLU A N 1
ATOM 632 C CA . GLU A 1 83 ? -24.951 -37.765 6.206 1.00 36.81 83 GLU A CA 1
ATOM 633 C C . GLU A 1 83 ? -24.680 -36.375 5.644 1.00 36.81 83 GLU A C 1
ATOM 635 O O . GLU A 1 83 ? -24.005 -36.208 4.626 1.00 36.81 83 GLU A O 1
ATOM 640 N N . GLN A 1 84 ? -25.346 -35.390 6.239 1.00 36.03 84 GLN A N 1
ATOM 641 C CA . GLN A 1 84 ? -25.172 -33.991 5.915 1.00 36.03 84 GLN A CA 1
ATOM 642 C C . GLN A 1 84 ? -23.704 -33.667 6.176 1.00 36.03 84 GLN A C 1
ATOM 644 O O . GLN A 1 84 ? -23.326 -33.370 7.308 1.00 36.03 84 GLN A O 1
ATOM 649 N N . VAL A 1 85 ? -22.879 -33.737 5.132 1.00 36.84 85 VAL A N 1
ATOM 650 C CA . VAL A 1 85 ? -21.556 -33.126 5.120 1.00 36.84 85 VAL A CA 1
ATOM 651 C C . VAL A 1 85 ? -21.820 -31.631 5.198 1.00 36.84 85 VAL A C 1
ATOM 653 O O . VAL A 1 85 ? -21.995 -30.945 4.192 1.00 36.84 85 VAL A O 1
ATOM 656 N N . GLN A 1 86 ? -21.962 -31.137 6.427 1.00 37.75 86 GLN A N 1
ATOM 657 C CA . GLN A 1 86 ? -21.895 -29.720 6.706 1.00 37.75 86 GLN A CA 1
ATOM 658 C C . GLN A 1 86 ? -20.543 -29.270 6.176 1.00 37.75 86 GLN A C 1
ATOM 660 O O . GLN A 1 86 ? -19.498 -29.701 6.666 1.00 37.75 86 GLN A O 1
ATOM 665 N N . ALA A 1 87 ? -20.584 -28.442 5.132 1.00 33.12 87 ALA A N 1
ATOM 666 C CA . ALA A 1 87 ? -19.417 -27.714 4.681 1.00 33.12 87 ALA A CA 1
ATOM 667 C C . ALA A 1 87 ? -18.763 -27.087 5.921 1.00 33.12 87 ALA A C 1
ATOM 669 O O . ALA A 1 87 ? -19.489 -26.509 6.744 1.00 33.12 87 ALA A O 1
ATOM 670 N N . PRO A 1 88 ? -17.438 -27.222 6.105 1.00 31.41 88 PRO A N 1
ATOM 671 C CA . PRO A 1 88 ? -16.777 -26.577 7.221 1.00 31.41 88 PRO A CA 1
ATOM 672 C C . PRO A 1 88 ? -17.112 -25.091 7.127 1.00 31.41 88 PRO A C 1
ATOM 674 O O . PRO A 1 88 ? -16.815 -24.443 6.122 1.00 31.41 88 PRO A O 1
ATOM 677 N N . LYS A 1 89 ? -17.795 -24.561 8.149 1.00 32.12 89 LYS A N 1
ATOM 678 C CA . LYS A 1 89 ? -17.914 -23.117 8.332 1.00 32.12 89 LYS A CA 1
ATOM 679 C C . LYS A 1 89 ? -16.487 -22.601 8.381 1.00 32.12 89 LYS A C 1
ATOM 681 O O . LYS A 1 89 ? -15.783 -22.826 9.361 1.00 32.12 89 LYS A O 1
ATOM 686 N N . GLN A 1 90 ? -16.053 -21.977 7.296 1.00 38.59 90 GLN A N 1
ATOM 687 C CA . GLN A 1 90 ? -14.786 -21.284 7.252 1.00 38.59 90 GLN A CA 1
ATOM 688 C C . GLN A 1 90 ? -14.924 -20.115 8.222 1.00 38.59 90 GLN A C 1
ATOM 690 O O . GLN A 1 90 ? -15.588 -19.119 7.940 1.00 38.59 90 GLN A O 1
ATOM 695 N N . GLU A 1 91 ? -14.398 -20.311 9.423 1.00 37.34 91 GLU A N 1
ATOM 696 C CA . GLU A 1 91 ? -14.432 -19.358 10.519 1.00 37.34 91 GLU A CA 1
ATOM 697 C C . GLU A 1 91 ? -13.447 -18.224 10.184 1.00 37.34 91 GLU A C 1
ATOM 699 O O . GLU A 1 91 ? -12.357 -18.116 10.736 1.00 37.34 91 GLU A O 1
ATOM 704 N N . ASN A 1 92 ? -13.823 -17.383 9.216 1.00 42.75 92 ASN A N 1
ATOM 705 C CA . ASN A 1 92 ? -13.125 -16.154 8.819 1.00 42.75 92 ASN A CA 1
ATOM 706 C C . ASN A 1 92 ? -13.376 -15.014 9.815 1.00 42.75 92 ASN A C 1
ATOM 708 O O . ASN A 1 92 ? -13.247 -13.838 9.484 1.00 42.75 92 ASN A O 1
ATOM 712 N N . SER A 1 93 ? -13.736 -15.355 11.047 1.00 43.53 93 SER A N 1
ATOM 713 C CA . SER A 1 93 ? -13.855 -14.385 12.109 1.00 43.53 93 SER A CA 1
ATOM 714 C C . SER A 1 93 ? -12.437 -14.166 12.636 1.00 43.53 93 SER A C 1
ATOM 716 O O . SER A 1 93 ? -11.847 -15.042 13.274 1.00 43.53 93 SER A O 1
ATOM 718 N N . LEU A 1 94 ? -11.860 -12.994 12.364 1.00 55.34 94 LEU A N 1
ATOM 719 C CA . LEU A 1 94 ? -10.538 -12.566 12.855 1.00 55.34 94 LEU A CA 1
ATOM 720 C C . LEU A 1 94 ? -10.523 -12.333 14.382 1.00 55.34 94 LEU A C 1
ATOM 722 O O . LEU A 1 94 ? -9.686 -11.620 14.931 1.00 55.34 94 LEU A O 1
ATOM 726 N N . ILE A 1 95 ? -11.467 -12.947 15.089 1.00 41.91 95 ILE A N 1
ATOM 727 C CA . ILE A 1 95 ? -11.744 -12.800 16.501 1.00 41.91 95 ILE A CA 1
ATOM 728 C C . ILE A 1 95 ? -10.776 -13.690 17.281 1.00 41.91 95 ILE A C 1
ATOM 730 O O . ILE A 1 95 ? -11.027 -14.870 17.500 1.00 41.91 95 ILE A O 1
ATOM 734 N N . GLY A 1 96 ? -9.682 -13.100 17.752 1.00 46.75 96 GLY A N 1
ATOM 735 C CA . GLY A 1 96 ? -8.937 -13.607 18.909 1.00 46.75 96 GLY A CA 1
ATOM 736 C C . GLY A 1 96 ? -7.702 -14.463 18.631 1.00 46.75 96 GLY A C 1
ATOM 737 O O . GLY A 1 96 ? -6.977 -14.740 19.579 1.00 46.75 96 GLY A O 1
ATOM 738 N N . VAL A 1 97 ? -7.420 -14.842 17.379 1.00 52.94 97 VAL A N 1
ATOM 739 C CA . VAL A 1 97 ? -6.232 -15.665 17.053 1.00 52.94 97 VAL A CA 1
ATOM 740 C C . VAL A 1 97 ? -5.080 -14.836 16.481 1.00 52.94 97 VAL A C 1
ATOM 742 O O . VAL A 1 97 ? -3.924 -15.141 16.745 1.00 52.94 97 VAL A O 1
ATOM 745 N N . GLN A 1 98 ? -5.371 -13.765 15.736 1.00 65.50 98 GLN A N 1
ATOM 746 C CA . GLN A 1 98 ? -4.343 -12.977 15.050 1.00 65.50 98 GLN A CA 1
ATOM 747 C C . GLN A 1 98 ? -4.405 -11.514 15.465 1.00 65.50 98 GLN A C 1
ATOM 749 O O . GLN A 1 98 ? -5.478 -10.917 15.525 1.00 65.50 98 GLN A O 1
ATOM 754 N N . THR A 1 99 ? -3.243 -10.932 15.744 1.00 69.88 99 THR A N 1
ATOM 755 C CA . THR A 1 99 ? -3.141 -9.519 16.114 1.00 69.88 99 THR A CA 1
ATOM 756 C C . THR A 1 99 ? -2.901 -8.674 14.875 1.00 69.88 99 THR A C 1
ATOM 758 O O . THR A 1 99 ? -1.976 -8.944 14.108 1.00 69.88 99 THR A O 1
ATOM 761 N N . ILE A 1 100 ? -3.708 -7.630 14.705 1.00 76.56 100 ILE A N 1
ATOM 762 C CA . ILE A 1 100 ? -3.473 -6.561 13.737 1.00 76.56 100 ILE A CA 1
ATOM 763 C C . ILE A 1 100 ? -3.325 -5.258 14.516 1.00 76.56 100 ILE A C 1
ATOM 765 O O . ILE A 1 100 ? -4.276 -4.787 15.144 1.00 76.56 100 ILE A O 1
ATOM 769 N N . ASN A 1 101 ? -2.134 -4.670 14.460 1.00 78.19 101 ASN A N 1
ATOM 770 C CA . ASN A 1 101 ? -1.862 -3.397 15.108 1.00 78.19 101 ASN A CA 1
ATOM 771 C C . ASN A 1 101 ? -2.011 -2.277 14.086 1.00 78.19 101 ASN A C 1
ATOM 773 O O . ASN A 1 101 ? -1.352 -2.287 13.049 1.00 78.19 101 ASN A O 1
ATOM 777 N N . LEU A 1 102 ? -2.880 -1.317 14.384 1.00 75.25 102 LEU A N 1
ATOM 778 C CA . LEU A 1 102 ? -3.004 -0.102 13.595 1.00 75.25 102 LEU A CA 1
ATOM 779 C C . LEU A 1 102 ? -2.216 1.010 14.280 1.00 75.25 102 LEU A C 1
ATOM 781 O O . LEU A 1 102 ? -2.514 1.387 15.414 1.00 75.25 102 LEU A O 1
ATOM 785 N N . THR A 1 103 ? -1.229 1.546 13.575 1.00 76.44 103 THR A N 1
ATOM 786 C CA . THR A 1 103 ? -0.390 2.638 14.059 1.00 76.44 103 THR A CA 1
ATOM 787 C C . THR A 1 103 ? -0.640 3.872 13.204 1.00 76.44 103 THR A C 1
ATOM 789 O O . THR A 1 103 ? -0.580 3.816 11.974 1.00 76.44 103 THR A O 1
ATOM 792 N N . LYS A 1 104 ? -0.923 5.007 13.851 1.00 69.75 104 LYS A N 1
ATOM 793 C CA . LYS A 1 104 ? -1.071 6.285 13.153 1.00 69.75 104 LYS A CA 1
ATOM 794 C C . LYS A 1 104 ? 0.270 6.694 12.558 1.00 69.75 104 LYS A C 1
ATOM 796 O O . LYS A 1 104 ? 1.281 6.695 13.262 1.00 69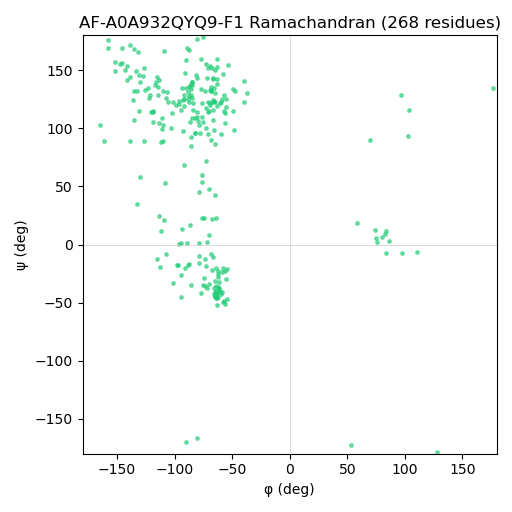.75 104 LYS A O 1
ATOM 801 N N . ALA A 1 105 ? 0.260 7.135 11.308 1.00 64.31 105 ALA A N 1
ATOM 802 C CA . ALA A 1 105 ? 1.434 7.713 10.695 1.00 64.31 105 ALA A CA 1
ATOM 803 C C . ALA A 1 105 ? 1.118 9.002 9.916 1.00 64.31 105 ALA A C 1
ATOM 805 O O . ALA A 1 105 ? -0.027 9.434 9.808 1.00 64.31 105 ALA A O 1
ATOM 806 N N . ASN A 1 106 ? 2.193 9.693 9.540 1.00 65.75 106 ASN A N 1
ATOM 807 C CA . ASN A 1 106 ? 2.263 11.132 9.285 1.00 65.75 106 ASN A CA 1
ATOM 808 C C . ASN A 1 106 ? 1.238 11.699 8.286 1.00 65.75 106 ASN A C 1
ATOM 810 O O . ASN A 1 106 ? 0.811 11.038 7.346 1.00 65.75 106 ASN A O 1
ATOM 814 N N . LEU A 1 107 ? 0.951 12.990 8.456 1.00 67.25 107 LEU A N 1
ATOM 815 C CA . LEU A 1 107 ? 0.390 13.867 7.428 1.00 67.25 107 LEU A CA 1
ATOM 816 C C . LEU A 1 107 ? 1.549 14.475 6.633 1.00 67.25 107 LEU A C 1
ATOM 818 O O . LEU A 1 107 ? 2.481 15.000 7.247 1.00 67.25 107 LEU A O 1
ATOM 822 N N . ASN A 1 108 ? 1.509 14.433 5.300 1.00 67.56 108 ASN A N 1
ATOM 823 C CA . ASN A 1 108 ? 2.416 15.257 4.497 1.00 67.56 108 ASN A CA 1
ATOM 824 C C . ASN A 1 108 ? 1.808 16.634 4.189 1.00 67.56 108 ASN A C 1
ATOM 826 O O . ASN A 1 108 ? 0.622 16.882 4.409 1.00 67.56 108 ASN A O 1
ATOM 830 N N . SER A 1 109 ? 2.632 17.537 3.656 1.00 60.94 109 SER A N 1
ATOM 831 C CA . SER A 1 109 ? 2.231 18.892 3.249 1.00 60.94 109 SER A CA 1
ATOM 832 C C . SER A 1 109 ? 1.127 18.918 2.188 1.00 60.94 109 SER A C 1
ATOM 834 O O . SER A 1 109 ? 0.392 19.896 2.097 1.00 60.94 109 SER A O 1
ATOM 836 N N . ASN A 1 110 ? 0.987 17.836 1.418 1.00 63.69 110 ASN A N 1
ATOM 837 C CA . ASN A 1 110 ? -0.022 17.677 0.370 1.00 63.69 110 ASN A CA 1
ATOM 838 C C . ASN A 1 110 ? -1.330 17.066 0.924 1.00 63.69 110 ASN A C 1
ATOM 840 O O . ASN A 1 110 ? -2.293 16.850 0.191 1.00 63.69 110 ASN A O 1
ATOM 844 N N . GLY A 1 111 ? -1.375 16.802 2.235 1.00 64.81 111 GLY A N 1
ATOM 845 C CA . GLY A 1 111 ? -2.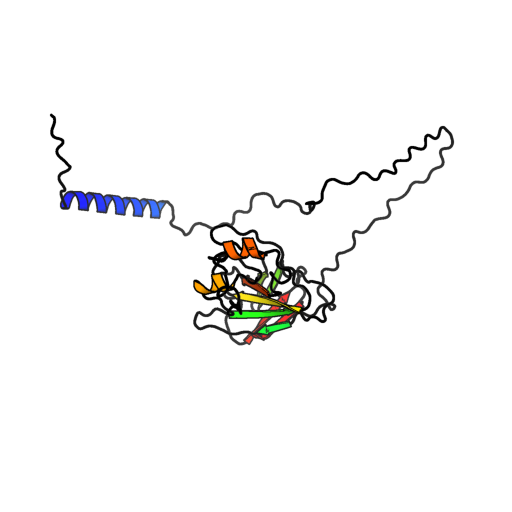514 16.255 2.960 1.00 64.81 111 GLY A CA 1
ATOM 846 C C . GLY A 1 111 ? -2.774 14.764 2.726 1.00 64.81 111 GLY A C 1
ATOM 847 O O . GLY A 1 111 ? -3.821 14.272 3.140 1.00 64.81 111 GLY A O 1
ATOM 848 N N . TYR A 1 112 ? -1.840 14.031 2.116 1.00 71.25 112 TYR A N 1
ATOM 849 C CA . TYR A 1 112 ? -1.866 12.573 2.194 1.00 71.25 112 TYR A CA 1
ATOM 850 C C . TYR A 1 112 ? -1.592 12.150 3.629 1.00 71.25 112 TYR A C 1
ATOM 852 O O . TYR A 1 112 ? -0.770 12.740 4.341 1.00 71.25 112 TYR A O 1
ATOM 860 N N . SER A 1 1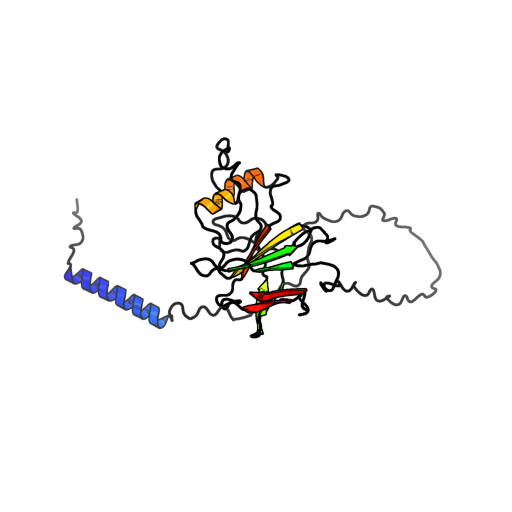13 ? -2.273 11.096 4.044 1.00 82.19 113 SER A N 1
ATOM 861 C CA . SER A 1 113 ? -2.032 10.447 5.321 1.00 82.19 113 SER A CA 1
ATOM 862 C C . SER A 1 113 ? -2.249 8.959 5.195 1.00 82.19 113 SER A C 1
ATOM 864 O O . SER A 1 113 ? -2.930 8.488 4.285 1.00 82.19 113 SER A O 1
ATOM 866 N N . TYR A 1 114 ? -1.614 8.219 6.090 1.00 87.69 114 TYR A N 1
ATOM 867 C CA . TYR A 1 114 ? -1.677 6.776 6.062 1.00 87.69 114 TYR A CA 1
ATOM 868 C C . TYR A 1 114 ? -1.753 6.202 7.466 1.00 87.69 114 TYR A C 1
ATOM 870 O O . TYR A 1 114 ? -1.282 6.788 8.446 1.00 87.69 114 TYR A O 1
ATOM 878 N N . ILE A 1 115 ? -2.345 5.020 7.538 1.00 88.25 115 ILE A N 1
ATOM 879 C CA . ILE A 1 115 ? -2.350 4.171 8.718 1.00 88.25 115 ILE A CA 1
ATOM 880 C C . ILE A 1 115 ? -1.476 2.966 8.399 1.00 88.25 115 ILE A C 1
ATOM 882 O O . ILE A 1 115 ? -1.620 2.342 7.347 1.00 88.25 115 ILE A O 1
ATOM 886 N N . THR A 1 116 ? -0.568 2.633 9.307 1.00 90.88 116 THR A N 1
ATOM 887 C CA . THR A 1 116 ? 0.222 1.409 9.197 1.00 90.88 116 THR A CA 1
ATOM 888 C C . THR A 1 116 ? -0.540 0.275 9.855 1.00 90.88 116 THR A C 1
ATOM 890 O O . THR A 1 116 ? -0.960 0.386 11.004 1.00 90.88 116 THR A O 1
ATOM 893 N N . LEU A 1 117 ? -0.702 -0.817 9.127 1.00 91.69 117 LEU A N 1
ATOM 894 C CA . LEU A 1 117 ? -1.222 -2.081 9.605 1.00 91.69 117 LEU A CA 1
ATOM 895 C C . LEU A 1 117 ? -0.027 -3.021 9.780 1.00 91.69 117 LEU A C 1
ATOM 897 O O . LEU A 1 117 ? 0.515 -3.562 8.816 1.00 91.69 117 LEU A O 1
ATOM 901 N N . ASP A 1 118 ? 0.418 -3.157 11.023 1.00 91.56 118 ASP A N 1
ATOM 902 C CA . ASP A 1 118 ? 1.493 -4.056 11.414 1.00 91.56 118 ASP A CA 1
ATOM 903 C C . ASP A 1 118 ? 0.904 -5.428 11.745 1.00 91.56 118 ASP A C 1
ATOM 905 O O . ASP A 1 118 ? 0.019 -5.554 12.600 1.00 91.56 118 ASP A O 1
ATOM 909 N N . PHE A 1 119 ? 1.423 -6.465 11.089 1.00 92.06 119 PHE A N 1
ATOM 910 C CA . PHE A 1 119 ? 1.040 -7.846 11.336 1.00 92.06 119 PHE A CA 1
ATOM 911 C C . PHE A 1 119 ? 2.205 -8.591 11.997 1.00 92.06 119 PHE A C 1
ATOM 913 O O . PHE A 1 119 ? 3.165 -8.964 11.318 1.00 92.06 119 PHE A O 1
ATOM 920 N N . PRO A 1 120 ? 2.182 -8.770 13.331 1.00 90.56 120 PRO A N 1
ATOM 921 C CA . PRO A 1 120 ? 3.308 -9.324 14.071 1.00 90.56 120 PRO A CA 1
ATOM 922 C C . PRO A 1 120 ? 3.727 -10.714 13.587 1.00 90.56 120 PRO A C 1
ATOM 924 O O . PRO A 1 120 ? 2.901 -11.545 13.219 1.00 90.56 120 PRO A O 1
ATOM 927 N N . ALA A 1 121 ? 5.028 -10.997 13.669 1.00 91.62 121 ALA A N 1
ATOM 928 C CA . ALA A 1 121 ? 5.578 -12.320 13.366 1.00 91.62 121 ALA A CA 1
ATOM 929 C C . ALA A 1 121 ? 5.131 -13.412 14.360 1.00 91.62 121 ALA A C 1
ATOM 931 O O . ALA A 1 121 ? 5.365 -14.587 14.114 1.00 91.62 121 ALA A O 1
ATOM 932 N N . SER A 1 122 ? 4.498 -13.032 15.477 1.00 88.69 122 SER A N 1
ATOM 933 C CA . SER A 1 122 ? 3.900 -13.963 16.440 1.00 88.69 122 SER A CA 1
ATOM 934 C C . SER A 1 122 ? 2.604 -14.609 15.947 1.00 88.69 122 SER A C 1
ATOM 936 O O . SER A 1 122 ? 2.121 -15.532 16.593 1.00 88.69 122 SER A O 1
ATOM 938 N N . ASN A 1 123 ? 2.013 -14.104 14.859 1.00 88.44 123 ASN A N 1
ATOM 939 C CA . ASN A 1 123 ? 0.847 -14.723 14.238 1.00 88.44 123 ASN A CA 1
ATOM 940 C C . ASN A 1 123 ? 1.245 -16.031 13.534 1.00 88.44 123 ASN A C 1
ATOM 942 O O . ASN A 1 123 ? 2.375 -16.187 13.075 1.00 88.44 123 ASN A O 1
ATOM 946 N N . ASP A 1 124 ? 0.307 -16.969 13.442 1.00 87.62 124 ASP A N 1
ATOM 947 C CA . ASP A 1 124 ? 0.545 -18.343 12.990 1.00 87.62 124 ASP A CA 1
ATOM 948 C C . ASP A 1 124 ? 0.203 -18.584 11.512 1.00 87.62 124 ASP A C 1
ATOM 950 O O . ASP A 1 124 ? 0.660 -19.563 10.920 1.00 87.62 124 ASP A O 1
ATOM 954 N N . ARG A 1 125 ? -0.579 -17.694 10.891 1.00 89.31 125 ARG A N 1
ATOM 955 C CA . ARG A 1 125 ? -1.018 -17.818 9.495 1.00 89.31 125 ARG A CA 1
ATOM 956 C C . ARG A 1 125 ? -1.127 -16.462 8.807 1.00 89.31 125 ARG A C 1
ATOM 958 O O . ARG A 1 125 ? -1.014 -15.411 9.426 1.00 89.31 125 ARG A O 1
ATOM 965 N N . ALA A 1 126 ? -1.303 -16.474 7.491 1.00 90.00 126 ALA A N 1
ATOM 966 C CA . ALA A 1 126 ? -1.586 -15.248 6.755 1.00 90.00 126 ALA A CA 1
ATOM 967 C C . ALA A 1 126 ? -3.022 -14.767 7.022 1.00 90.00 126 ALA A C 1
ATOM 969 O O . ALA A 1 126 ? -3.906 -15.560 7.360 1.00 90.00 126 ALA A O 1
ATOM 970 N N . VAL A 1 127 ? -3.257 -13.467 6.852 1.00 89.94 127 VAL A N 1
ATOM 971 C CA . VAL A 1 127 ? -4.594 -12.864 6.873 1.00 89.94 127 VAL A CA 1
ATOM 972 C C . VAL A 1 127 ? -4.919 -12.246 5.519 1.00 89.94 127 VAL A C 1
ATOM 974 O O . VAL A 1 127 ? -4.071 -11.600 4.912 1.00 89.94 127 VAL A O 1
ATOM 977 N N . ASP A 1 128 ? -6.146 -12.445 5.050 1.00 92.25 128 ASP A N 1
ATOM 978 C CA . ASP A 1 128 ? -6.677 -11.729 3.893 1.00 92.25 128 ASP A CA 1
ATOM 979 C C . ASP A 1 128 ? -7.228 -10.366 4.337 1.00 92.25 128 ASP A C 1
ATOM 981 O O . ASP A 1 128 ? -8.096 -10.290 5.213 1.00 92.25 128 ASP A O 1
ATOM 985 N N . LEU A 1 129 ? -6.693 -9.293 3.755 1.00 92.62 129 LEU A N 1
ATOM 986 C CA . LEU A 1 129 ? -7.141 -7.925 4.005 1.00 92.62 129 LEU A CA 1
ATOM 987 C C . LEU A 1 129 ? -8.236 -7.474 3.038 1.00 92.62 129 LEU A C 1
ATOM 989 O O . LEU A 1 129 ? -8.942 -6.505 3.331 1.00 92.62 129 LEU A O 1
ATOM 993 N N . THR A 1 130 ? -8.381 -8.129 1.888 1.00 94.00 130 THR A N 1
ATOM 994 C CA . THR A 1 130 ? -9.334 -7.699 0.868 1.00 94.00 130 THR A CA 1
ATOM 995 C C . THR A 1 130 ? -10.760 -7.918 1.362 1.00 94.00 130 THR A C 1
ATOM 997 O O . THR A 1 130 ? -11.114 -8.958 1.915 1.00 94.00 130 THR A O 1
ATOM 1000 N N . GLY A 1 131 ? -11.601 -6.896 1.211 1.00 92.00 131 GLY A N 1
ATOM 1001 C CA . GLY A 1 131 ? -12.972 -6.886 1.718 1.00 92.00 131 GLY A CA 1
ATOM 1002 C C . GLY A 1 131 ? -13.119 -6.489 3.192 1.00 92.00 131 GLY A C 1
ATOM 1003 O O . GLY A 1 131 ? -14.249 -6.288 3.638 1.00 92.00 131 GLY A O 1
ATOM 1004 N N . LEU A 1 132 ? -12.027 -6.322 3.950 1.00 92.38 132 LEU A N 1
ATOM 1005 C CA . LEU A 1 132 ? -12.103 -5.682 5.267 1.00 92.38 132 LEU A CA 1
ATOM 1006 C C . LEU A 1 132 ? -12.530 -4.220 5.112 1.00 92.38 132 LEU A C 1
ATOM 1008 O O . LEU A 1 132 ? -12.247 -3.575 4.102 1.00 92.38 132 LEU A O 1
ATOM 1012 N N . THR A 1 133 ? -13.211 -3.685 6.120 1.00 91.81 133 THR A N 1
ATOM 1013 C CA . THR A 1 133 ? -13.793 -2.341 6.053 1.00 91.81 133 THR A CA 1
ATOM 1014 C C . THR A 1 133 ? -13.244 -1.454 7.154 1.00 91.81 133 THR A C 1
ATOM 1016 O O . THR A 1 133 ? -13.277 -1.802 8.330 1.00 91.81 133 THR A O 1
ATOM 1019 N N . LEU A 1 134 ? -12.763 -0.277 6.781 1.00 89.56 134 LEU A N 1
ATOM 1020 C CA . LEU A 1 134 ? -12.462 0.805 7.702 1.00 89.56 134 LEU A CA 1
ATOM 1021 C C . LEU A 1 134 ? -13.736 1.607 7.953 1.00 89.56 134 LEU A C 1
ATOM 1023 O O . LEU A 1 134 ? -14.440 1.947 7.004 1.00 89.56 134 LEU A O 1
ATOM 1027 N N . ARG A 1 135 ? -14.022 1.920 9.215 1.00 89.12 135 ARG A N 1
ATOM 1028 C CA . ARG A 1 135 ? -15.164 2.739 9.628 1.00 89.12 135 ARG A CA 1
ATOM 1029 C C . ARG A 1 135 ? -14.731 3.808 10.621 1.00 89.12 135 ARG A C 1
ATOM 1031 O O . ARG A 1 135 ? -14.047 3.486 11.595 1.00 89.12 135 ARG A O 1
ATOM 1038 N N . ASP A 1 136 ? -15.147 5.046 10.391 1.00 86.62 136 ASP A N 1
ATOM 1039 C CA . ASP A 1 136 ? -14.908 6.156 11.315 1.00 86.62 136 ASP A CA 1
ATOM 1040 C C . ASP A 1 136 ? -16.046 6.315 12.351 1.00 86.62 136 ASP A C 1
ATOM 1042 O O . ASP A 1 136 ? -16.910 5.449 12.498 1.00 86.62 136 ASP A O 1
ATOM 1046 N N . LEU A 1 137 ? -16.038 7.414 13.113 1.00 85.56 137 LEU A N 1
ATOM 1047 C CA . LEU A 1 137 ? -17.100 7.731 14.080 1.00 85.56 137 LEU A CA 1
ATOM 1048 C C . LEU A 1 137 ? -18.368 8.328 13.453 1.00 85.56 137 LEU A C 1
ATOM 1050 O O . LEU A 1 137 ? -19.397 8.369 14.122 1.00 85.56 137 LEU A O 1
ATOM 1054 N N . LEU A 1 138 ? -18.294 8.801 12.208 1.00 86.00 138 LEU A N 1
ATOM 1055 C CA . LEU A 1 138 ? -19.419 9.353 11.452 1.00 86.00 138 LEU A CA 1
ATOM 1056 C C . LEU A 1 138 ? -20.090 8.2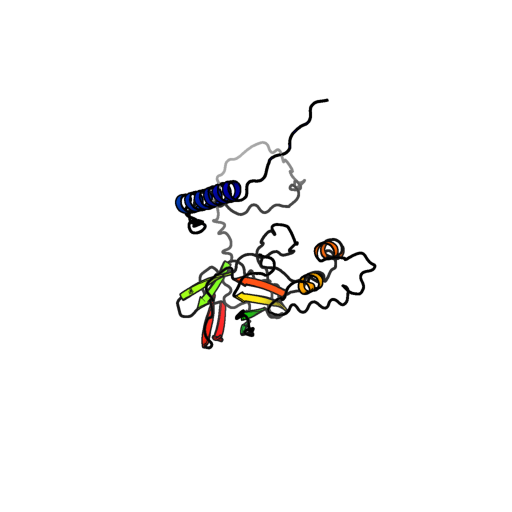83 10.568 1.00 86.00 138 LEU A C 1
ATOM 1058 O O . LEU A 1 138 ? -20.862 8.627 9.676 1.00 86.00 138 LEU A O 1
ATOM 1062 N N . ASP A 1 139 ? -19.774 7.002 10.797 1.00 86.00 139 ASP A N 1
ATOM 1063 C CA . ASP A 1 139 ? -20.208 5.842 10.010 1.00 86.00 139 ASP A CA 1
ATOM 1064 C C . ASP A 1 139 ? -19.819 5.892 8.518 1.00 86.00 139 ASP A C 1
ATOM 1066 O O . ASP A 1 139 ? -20.334 5.123 7.700 1.00 86.00 139 ASP A O 1
ATOM 1070 N N . ARG A 1 140 ? -18.844 6.731 8.145 1.00 87.06 140 ARG A N 1
ATOM 1071 C CA . ARG A 1 140 ? -18.209 6.661 6.826 1.00 87.06 140 ARG A CA 1
ATOM 1072 C C . ARG A 1 140 ? -17.393 5.382 6.761 1.00 87.06 140 ARG A C 1
ATOM 1074 O O . ARG A 1 140 ? -16.676 5.032 7.702 1.00 87.06 140 ARG A O 1
ATOM 1081 N N . THR A 1 141 ? -17.513 4.676 5.643 1.00 88.50 141 THR A N 1
ATOM 1082 C CA . THR A 1 141 ? -16.876 3.374 5.451 1.00 88.50 141 THR A CA 1
ATOM 1083 C C . THR A 1 141 ? -16.054 3.332 4.177 1.00 88.50 141 THR A C 1
ATOM 1085 O O . THR A 1 141 ? -16.413 3.937 3.168 1.00 88.50 141 THR A O 1
ATOM 1088 N N . VAL A 1 142 ? -14.944 2.597 4.229 1.00 89.69 142 VAL A N 1
ATOM 1089 C CA . VAL A 1 142 ? -14.096 2.302 3.071 1.00 89.69 142 VAL A CA 1
ATOM 1090 C C . VAL A 1 142 ? -13.712 0.839 3.111 1.00 89.69 142 VAL A C 1
ATOM 1092 O O . VAL A 1 142 ? -13.142 0.372 4.095 1.00 89.69 142 VAL A O 1
ATOM 1095 N N . THR A 1 143 ? -14.004 0.114 2.040 1.00 91.88 143 THR A N 1
ATOM 1096 C CA . THR A 1 143 ? -13.604 -1.287 1.909 1.00 91.88 143 THR A CA 1
ATOM 1097 C C . THR A 1 143 ? -12.236 -1.375 1.243 1.00 91.88 143 THR A C 1
ATOM 1099 O O . THR A 1 143 ? -11.978 -0.715 0.236 1.00 91.88 143 THR A O 1
ATOM 1102 N N . ILE A 1 144 ? -11.360 -2.207 1.798 1.00 93.19 144 ILE A N 1
ATOM 1103 C CA . ILE A 1 144 ? -10.056 -2.518 1.220 1.00 93.19 144 ILE A CA 1
ATOM 1104 C C . ILE A 1 144 ? -10.273 -3.338 -0.057 1.00 93.19 144 ILE A C 1
ATOM 1106 O O . ILE A 1 144 ? -10.869 -4.416 -0.021 1.00 93.19 144 ILE A O 1
ATOM 1110 N N . GLY A 1 145 ? -9.806 -2.801 -1.185 1.00 93.19 145 GLY A N 1
ATOM 1111 C CA . GLY A 1 145 ? -9.860 -3.464 -2.488 1.00 93.19 145 GLY A CA 1
ATOM 1112 C C . GLY A 1 145 ? -8.750 -4.497 -2.694 1.00 93.19 145 GLY A C 1
ATOM 1113 O O . GLY A 1 145 ? -8.062 -4.902 -1.754 1.00 93.19 145 GLY A O 1
ATOM 1114 N N . GLY A 1 146 ? -8.580 -4.916 -3.946 1.00 94.56 146 GLY A N 1
ATOM 1115 C CA . GLY A 1 146 ? -7.430 -5.710 -4.363 1.00 94.56 146 GLY A CA 1
ATOM 1116 C C . GLY A 1 146 ? -6.195 -4.843 -4.617 1.00 94.56 146 GLY A C 1
ATOM 1117 O O . GLY A 1 146 ? -6.222 -3.610 -4.521 1.00 94.56 146 GLY A O 1
ATOM 1118 N N . ALA A 1 147 ? -5.091 -5.503 -4.942 1.00 96.19 147 ALA A N 1
ATOM 1119 C CA . ALA A 1 147 ? -3.841 -4.853 -5.304 1.00 96.19 147 ALA A CA 1
ATOM 1120 C C . ALA A 1 147 ? -3.073 -5.679 -6.336 1.00 96.19 147 ALA A C 1
ATOM 1122 O O . ALA A 1 147 ? -3.203 -6.898 -6.404 1.00 96.19 147 ALA A O 1
ATOM 1123 N N . ALA A 1 148 ? -2.225 -5.018 -7.116 1.00 96.81 148 ALA A N 1
ATOM 1124 C CA . ALA A 1 148 ? -1.292 -5.693 -7.998 1.00 96.81 148 ALA A CA 1
ATOM 1125 C C . ALA A 1 148 ? -0.170 -6.333 -7.169 1.00 96.81 148 ALA A C 1
ATOM 1127 O O . ALA A 1 148 ? 0.609 -5.643 -6.505 1.00 96.81 148 ALA A O 1
ATOM 1128 N N . SER A 1 149 ? -0.051 -7.660 -7.223 1.00 93.56 149 SER A N 1
ATOM 1129 C CA . SER A 1 149 ? 1.093 -8.357 -6.621 1.00 93.56 149 SER A CA 1
ATOM 1130 C C . SER A 1 149 ? 2.402 -7.967 -7.313 1.00 93.56 149 SER A C 1
ATOM 1132 O O . SER A 1 149 ? 3.429 -7.817 -6.657 1.00 93.56 149 SER A O 1
ATOM 1134 N N . LEU A 1 150 ? 2.347 -7.746 -8.627 1.00 94.12 150 LEU A N 1
ATOM 1135 C CA . LEU A 1 150 ? 3.459 -7.332 -9.469 1.00 94.12 150 LEU A CA 1
ATOM 1136 C C . LEU A 1 150 ? 2.969 -6.272 -10.467 1.00 94.12 150 LEU A C 1
ATOM 1138 O O . LEU A 1 150 ? 2.501 -6.635 -11.547 1.00 94.12 150 LEU A O 1
ATOM 1142 N N . PRO A 1 151 ? 3.010 -4.975 -10.113 1.00 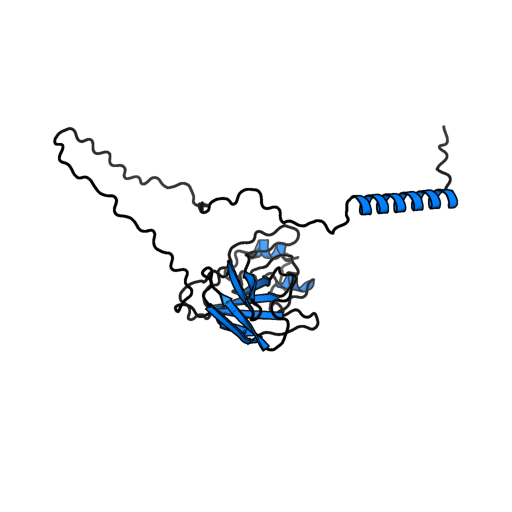94.06 151 PRO A N 1
ATOM 1143 C CA . PRO A 1 151 ? 2.569 -3.938 -11.033 1.00 94.06 151 PRO A CA 1
ATOM 1144 C C . PRO A 1 151 ? 3.541 -3.823 -12.212 1.00 94.06 151 PRO A C 1
ATOM 1146 O O . PRO A 1 151 ? 4.715 -4.124 -12.066 1.00 94.06 151 PRO A O 1
ATOM 1149 N N . TYR A 1 152 ? 3.071 -3.353 -13.361 1.00 92.25 152 TYR A N 1
ATOM 1150 C CA . TYR A 1 152 ? 3.852 -2.988 -14.541 1.00 92.25 152 TYR A CA 1
ATOM 1151 C C . TYR A 1 152 ? 3.432 -1.598 -15.021 1.00 92.25 152 TYR A C 1
ATOM 1153 O O . TYR A 1 152 ? 2.262 -1.215 -14.934 1.00 92.25 152 TYR A O 1
ATOM 1161 N N . GLN A 1 153 ? 4.387 -0.834 -15.552 1.00 89.25 153 GLN A N 1
ATOM 1162 C CA . GLN A 1 153 ? 4.107 0.486 -16.118 1.00 89.25 153 GLN A CA 1
ATOM 1163 C C . GLN A 1 153 ? 3.549 0.381 -17.542 1.00 89.25 153 GLN A C 1
ATOM 1165 O O . GLN A 1 153 ? 4.018 -0.438 -18.335 1.00 89.25 153 GLN A O 1
ATOM 1170 N N . GLY A 1 154 ? 2.605 1.266 -17.876 1.00 87.44 154 GLY A N 1
ATOM 1171 C CA . GLY A 1 154 ? 2.065 1.424 -19.233 1.00 87.44 154 GLY A CA 1
ATOM 1172 C C . GLY A 1 154 ? 0.999 0.402 -19.636 1.00 87.44 154 GLY A C 1
ATOM 1173 O O . GLY A 1 154 ? 0.575 0.402 -20.788 1.00 87.44 154 GLY A O 1
ATOM 1174 N N . ILE A 1 155 ? 0.558 -0.447 -18.706 1.00 91.62 155 ILE A N 1
ATOM 1175 C CA . ILE A 1 155 ? -0.517 -1.419 -18.920 1.00 91.62 155 ILE A CA 1
ATOM 1176 C C . ILE A 1 155 ? -1.534 -1.365 -17.778 1.00 91.62 155 ILE A C 1
ATOM 1178 O O . ILE A 1 155 ? -1.265 -0.801 -16.716 1.00 91.62 155 ILE A O 1
ATOM 1182 N N . LEU A 1 156 ? -2.699 -1.975 -17.996 1.00 94.38 156 LEU A N 1
ATOM 1183 C CA . LEU A 1 156 ? -3.673 -2.213 -16.937 1.00 94.38 156 LEU A CA 1
ATOM 1184 C C . LEU A 1 156 ? -3.198 -3.382 -16.067 1.00 94.38 156 LEU A C 1
ATOM 1186 O O . LEU A 1 156 ? -3.001 -4.486 -16.571 1.00 94.38 156 LEU A O 1
ATOM 1190 N N . ASN A 1 157 ? -3.024 -3.128 -14.773 1.00 95.25 157 ASN A N 1
ATOM 1191 C CA . ASN A 1 157 ? -2.623 -4.145 -13.807 1.00 95.25 157 ASN A CA 1
ATOM 1192 C C . ASN A 1 157 ? -3.836 -4.921 -13.289 1.00 95.25 157 ASN A C 1
ATOM 1194 O O . ASN A 1 157 ? -4.881 -4.332 -13.018 1.00 95.25 157 ASN A O 1
ATOM 1198 N N . GLU A 1 158 ? -3.678 -6.232 -13.125 1.00 93.94 158 GLU A N 1
ATOM 1199 C CA . GLU A 1 158 ? -4.674 -7.081 -12.473 1.00 93.94 158 GLU A CA 1
ATOM 1200 C C . GLU A 1 158 ? -4.608 -6.899 -10.950 1.00 93.94 158 GLU A C 1
ATOM 1202 O O . GLU A 1 158 ? -3.526 -6.893 -10.357 1.00 93.94 158 GLU A O 1
ATOM 1207 N N . GLU A 1 159 ? -5.769 -6.734 -10.316 1.00 95.00 159 GLU A N 1
ATOM 1208 C CA . GLU A 1 159 ? -5.895 -6.631 -8.862 1.00 95.00 159 GLU A CA 1
ATOM 1209 C C . GLU A 1 159 ? -6.250 -8.000 -8.278 1.00 95.00 159 GLU A C 1
ATOM 1211 O O . GLU A 1 159 ? -7.289 -8.568 -8.608 1.00 95.00 159 GLU A O 1
ATOM 1216 N N . VAL A 1 160 ? -5.394 -8.504 -7.389 1.00 95.06 160 VAL A N 1
ATOM 1217 C CA . VAL A 1 160 ? -5.599 -9.754 -6.645 1.00 95.06 160 VAL A CA 1
ATOM 1218 C C . VAL A 1 160 ? -5.887 -9.471 -5.171 1.00 95.06 160 VAL A C 1
ATOM 1220 O O . VAL A 1 160 ? -5.656 -8.358 -4.684 1.00 95.06 160 VAL A O 1
ATOM 1223 N N . ASP A 1 161 ? -6.365 -10.489 -4.456 1.00 95.19 161 ASP A N 1
ATOM 1224 C CA . ASP A 1 161 ? -6.584 -10.411 -3.012 1.00 95.19 161 ASP A CA 1
ATOM 1225 C C . ASP A 1 161 ? -5.268 -10.185 -2.251 1.00 95.19 161 ASP A C 1
ATOM 1227 O O . ASP A 1 161 ? -4.201 -10.716 -2.585 1.00 95.19 161 ASP A O 1
ATOM 1231 N N . ILE A 1 162 ? -5.348 -9.377 -1.197 1.00 95.06 162 ILE A N 1
ATOM 1232 C CA . ILE A 1 162 ? -4.203 -8.936 -0.408 1.00 95.06 162 ILE A CA 1
ATOM 1233 C C . ILE A 1 162 ? -4.010 -9.893 0.761 1.00 95.06 162 ILE A C 1
ATOM 1235 O O . ILE A 1 162 ? -4.628 -9.756 1.817 1.00 95.06 162 ILE A O 1
ATOM 1239 N N . SER A 1 163 ? -3.089 -10.838 0.590 1.00 93.00 163 SER A N 1
ATOM 1240 C CA . SER A 1 163 ? -2.674 -11.745 1.657 1.00 93.00 163 SER A CA 1
ATOM 1241 C C . SER A 1 163 ? -1.455 -11.203 2.405 1.00 93.00 163 SER A C 1
ATOM 1243 O O . SER A 1 163 ? -0.406 -10.924 1.812 1.00 93.00 163 SER A O 1
ATOM 1245 N N . LEU A 1 164 ? -1.589 -11.066 3.722 1.00 92.12 164 LEU A N 1
ATOM 1246 C CA . LEU A 1 164 ? -0.570 -10.527 4.609 1.00 92.12 164 LEU A CA 1
ATOM 1247 C C . LEU A 1 164 ? 0.009 -11.648 5.501 1.00 92.12 164 LEU A C 1
ATOM 1249 O O . LEU A 1 164 ? -0.657 -12.073 6.448 1.00 92.12 164 LEU A O 1
ATOM 1253 N N . PRO A 1 165 ? 1.220 -12.171 5.212 1.00 92.62 165 PRO A N 1
ATOM 1254 C CA . PRO A 1 165 ? 1.848 -13.217 6.023 1.00 92.62 165 PRO A CA 1
ATOM 1255 C C . PRO A 1 165 ? 2.456 -12.661 7.326 1.00 92.62 165 PRO A C 1
ATOM 1257 O O . PRO A 1 165 ? 2.759 -11.463 7.379 1.00 92.62 165 PRO A O 1
ATOM 1260 N N . PRO A 1 166 ? 2.691 -13.500 8.361 1.00 93.31 166 PRO A N 1
ATOM 1261 C CA . PRO A 1 166 ? 3.290 -13.078 9.633 1.00 93.31 166 PRO A CA 1
ATOM 1262 C C . PRO A 1 166 ? 4.569 -12.252 9.455 1.00 93.31 166 PRO A C 1
ATOM 1264 O O . PRO A 1 166 ? 5.450 -12.606 8.675 1.00 93.31 166 PRO A O 1
ATOM 1267 N N . GLY A 1 167 ? 4.673 -11.138 10.184 1.00 92.19 167 GLY A N 1
ATOM 1268 C CA . GLY A 1 167 ? 5.815 -10.218 10.126 1.00 92.19 167 GLY A CA 1
ATOM 1269 C C . GLY A 1 167 ? 5.734 -9.144 9.035 1.00 92.19 167 GLY A C 1
ATOM 1270 O O . GLY A 1 167 ? 6.674 -8.364 8.890 1.00 92.19 167 GLY A O 1
ATOM 1271 N N . SER A 1 168 ? 4.640 -9.087 8.277 1.00 93.31 168 SER A N 1
ATOM 1272 C CA . SER A 1 168 ? 4.456 -8.105 7.204 1.00 93.31 168 SER A CA 1
ATOM 1273 C C . SER A 1 168 ? 3.844 -6.791 7.688 1.00 93.31 168 SER A C 1
ATOM 1275 O O . SER A 1 168 ? 3.302 -6.689 8.792 1.00 93.31 168 SER A O 1
ATOM 1277 N N . LYS A 1 169 ? 3.892 -5.783 6.817 1.00 93.25 169 LYS A N 1
ATOM 1278 C CA . LYS A 1 169 ? 3.209 -4.501 7.002 1.00 93.25 169 LYS A CA 1
ATOM 1279 C C . LYS A 1 169 ? 2.340 -4.164 5.798 1.00 93.25 169 LYS A C 1
ATOM 1281 O O . LYS A 1 169 ? 2.649 -4.535 4.667 1.00 93.25 169 LYS A O 1
ATOM 1286 N N . ALA A 1 170 ? 1.280 -3.407 6.033 1.00 94.50 170 ALA A N 1
ATOM 1287 C CA . ALA A 1 170 ? 0.528 -2.744 4.981 1.00 94.50 170 ALA A CA 1
ATOM 1288 C C . ALA A 1 170 ? 0.327 -1.268 5.329 1.00 94.50 170 ALA A C 1
ATOM 1290 O O . ALA A 1 170 ? 0.059 -0.922 6.476 1.00 94.50 170 ALA A O 1
ATOM 1291 N N . PHE A 1 171 ? 0.447 -0.394 4.340 1.00 93.12 171 PHE A N 1
ATOM 1292 C CA . PHE A 1 171 ? 0.163 1.028 4.460 1.00 93.12 171 PHE A CA 1
ATOM 1293 C C . PHE A 1 171 ? -1.195 1.298 3.824 1.00 93.12 171 PHE A C 1
ATOM 1295 O O . PHE A 1 171 ? -1.350 1.148 2.615 1.00 93.12 171 PHE A O 1
ATOM 1302 N N . LEU A 1 172 ? -2.177 1.673 4.641 1.00 92.00 172 LEU A N 1
ATOM 1303 C CA . LEU A 1 172 ? -3.493 2.120 4.191 1.00 92.00 172 LEU A CA 1
ATOM 1304 C C . LEU A 1 172 ? -3.398 3.619 3.927 1.00 92.00 172 LEU A C 1
ATOM 1306 O O . LEU A 1 172 ? -3.293 4.399 4.871 1.00 92.00 172 LEU A O 1
ATOM 1310 N N . ILE A 1 173 ? -3.367 4.004 2.660 1.00 89.56 173 ILE A N 1
ATOM 1311 C CA . ILE A 1 173 ? -3.062 5.359 2.208 1.00 89.56 173 ILE A CA 1
ATOM 1312 C C . ILE A 1 173 ? -4.350 6.008 1.719 1.00 89.56 173 ILE A C 1
ATOM 1314 O O . ILE A 1 173 ? -5.044 5.466 0.860 1.00 89.56 173 ILE A O 1
ATOM 1318 N N . ASP A 1 174 ? -4.655 7.174 2.272 1.00 85.12 174 ASP A N 1
ATOM 1319 C CA . ASP A 1 174 ? -5.767 8.003 1.828 1.00 85.12 174 ASP A CA 1
ATOM 1320 C C . ASP A 1 174 ? -5.351 8.802 0.590 1.00 85.12 174 ASP A C 1
ATOM 1322 O O . ASP A 1 174 ? -4.443 9.635 0.665 1.00 85.12 174 ASP A O 1
ATOM 1326 N N . GLY A 1 175 ? -5.984 8.513 -0.548 1.00 82.19 175 GLY A N 1
ATOM 1327 C CA . GLY A 1 175 ? -5.717 9.150 -1.833 1.00 82.19 175 GLY A CA 1
ATOM 1328 C C . GLY A 1 175 ? -5.460 8.164 -2.971 1.00 82.19 175 GLY A C 1
ATOM 1329 O O . GLY A 1 175 ? -5.506 6.943 -2.811 1.00 82.19 175 GLY A O 1
ATOM 1330 N N . GLU A 1 176 ? -5.181 8.715 -4.149 1.00 86.69 176 GLU A N 1
ATOM 1331 C CA . GLU A 1 176 ? -4.937 7.928 -5.356 1.00 86.69 176 GLU A CA 1
ATOM 1332 C C . GLU A 1 176 ? -3.502 7.397 -5.420 1.00 86.69 176 GLU A C 1
ATOM 1334 O O . GLU A 1 176 ? -2.542 8.044 -4.993 1.00 86.69 176 GLU A O 1
ATOM 1339 N N . SER A 1 177 ? -3.354 6.202 -5.993 1.00 90.94 177 SER A N 1
ATOM 1340 C CA . SER A 1 177 ? -2.040 5.627 -6.265 1.00 90.94 177 SER A CA 1
ATOM 1341 C C . SER A 1 177 ? -1.328 6.404 -7.378 1.00 90.94 177 SER A C 1
ATOM 1343 O O . SER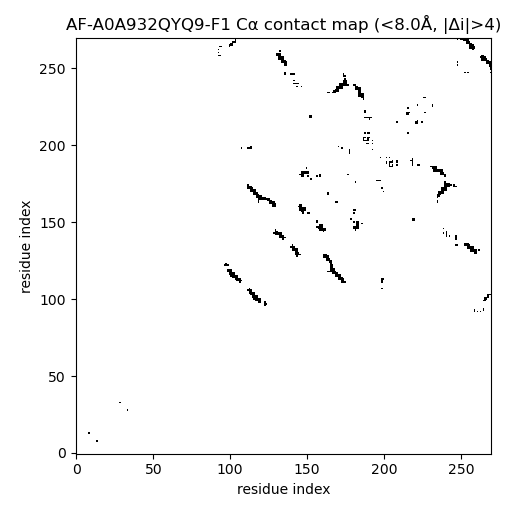 A 1 177 ? -1.919 6.574 -8.447 1.00 90.94 177 SER A O 1
ATOM 1345 N N . PRO A 1 178 ? -0.040 6.772 -7.217 1.00 89.31 178 PRO A N 1
ATOM 1346 C CA . PRO A 1 178 ? 0.765 7.391 -8.277 1.00 89.31 178 PRO A CA 1
ATOM 1347 C C . PRO A 1 178 ? 0.852 6.568 -9.574 1.00 89.31 178 PRO A C 1
ATOM 1349 O O . PRO A 1 178 ? 1.107 7.112 -10.651 1.00 89.31 178 PRO A O 1
ATOM 1352 N N . ILE A 1 179 ? 0.621 5.254 -9.476 1.00 90.31 179 ILE A N 1
ATOM 1353 C CA . ILE A 1 179 ? 0.608 4.320 -10.609 1.00 90.31 179 ILE A CA 1
ATOM 1354 C C . ILE A 1 179 ? -0.791 3.754 -10.903 1.00 90.31 179 ILE A C 1
ATOM 1356 O O . ILE A 1 179 ? -0.923 2.795 -11.659 1.00 90.31 179 ILE A O 1
ATOM 1360 N N . GLY A 1 180 ? -1.838 4.325 -10.299 1.00 90.75 180 GLY A N 1
ATOM 1361 C CA . GLY A 1 180 ? -3.241 3.986 -10.559 1.00 90.75 180 GLY A CA 1
ATOM 1362 C C . GLY A 1 180 ? -3.744 2.676 -9.940 1.00 90.75 180 GLY A C 1
ATOM 1363 O O . GLY A 1 180 ? -4.904 2.325 -10.132 1.00 90.75 180 GLY A O 1
ATOM 1364 N N . VAL A 1 181 ? -2.912 1.954 -9.183 1.00 93.44 181 VAL A N 1
ATOM 1365 C CA . VAL A 1 181 ? -3.281 0.687 -8.529 1.00 93.44 181 VAL A CA 1
ATOM 1366 C C . VAL A 1 181 ? -2.629 0.570 -7.151 1.00 93.44 181 VAL A C 1
ATOM 1368 O O . VAL A 1 181 ? -1.549 1.115 -6.937 1.00 93.44 181 VAL A O 1
ATOM 1371 N N . SER A 1 182 ? -3.256 -0.129 -6.207 1.00 95.62 182 SER A N 1
ATOM 1372 C CA . SER A 1 182 ? -2.573 -0.600 -4.989 1.00 95.62 182 SER A CA 1
ATOM 1373 C C . SER A 1 182 ? -1.541 -1.668 -5.350 1.00 95.62 182 SER A C 1
ATOM 1375 O O . SER A 1 182 ? -1.717 -2.368 -6.345 1.00 95.62 182 SER A O 1
ATOM 1377 N N . PHE A 1 183 ? -0.469 -1.833 -4.577 1.00 95.81 183 PHE A N 1
ATOM 1378 C CA . PHE A 1 183 ? 0.603 -2.758 -4.962 1.00 95.81 183 PHE A CA 1
ATOM 1379 C C . PHE A 1 183 ? 1.385 -3.359 -3.795 1.00 95.81 183 PHE A C 1
ATOM 1381 O O . PHE A 1 183 ? 1.475 -2.780 -2.711 1.00 95.81 183 PHE A O 1
ATOM 1388 N N . ARG A 1 184 ? 2.011 -4.514 -4.047 1.00 95.31 184 ARG A N 1
ATOM 1389 C CA . ARG A 1 184 ? 3.060 -5.080 -3.187 1.00 95.31 184 ARG A CA 1
ATOM 1390 C C . ARG A 1 184 ? 4.426 -4.519 -3.570 1.00 95.31 184 ARG A C 1
ATOM 1392 O O . ARG A 1 184 ? 4.756 -4.445 -4.753 1.00 95.31 184 ARG A O 1
ATOM 1399 N N . ILE A 1 185 ? 5.243 -4.171 -2.578 1.00 93.44 185 ILE A N 1
ATOM 1400 C CA . ILE A 1 185 ? 6.618 -3.721 -2.814 1.00 93.44 185 ILE A CA 1
ATOM 1401 C C . ILE A 1 185 ? 7.506 -4.896 -3.239 1.00 93.44 185 ILE A C 1
ATOM 1403 O O . ILE A 1 185 ? 7.397 -6.021 -2.748 1.00 93.44 185 ILE A O 1
ATOM 1407 N N . ASN A 1 186 ? 8.434 -4.610 -4.145 1.00 92.06 186 ASN A N 1
ATOM 1408 C CA . ASN A 1 186 ? 9.507 -5.501 -4.567 1.00 92.06 186 ASN A CA 1
ATOM 1409 C C . ASN A 1 186 ? 10.826 -4.725 -4.714 1.00 92.06 186 ASN A C 1
ATOM 1411 O O . ASN A 1 186 ? 10.848 -3.492 -4.660 1.00 92.06 186 ASN A O 1
ATOM 1415 N N . LYS A 1 187 ? 11.930 -5.441 -4.926 1.00 88.62 187 LYS A N 1
ATOM 1416 C CA . LYS A 1 187 ? 13.275 -4.857 -5.060 1.00 88.62 187 LYS A CA 1
ATOM 1417 C C . LYS A 1 187 ? 13.409 -3.782 -6.143 1.00 88.62 187 LYS A C 1
ATOM 1419 O O . LYS A 1 187 ? 14.222 -2.872 -6.005 1.00 88.62 187 LYS A O 1
ATOM 1424 N N . CYS A 1 188 ? 12.619 -3.861 -7.212 1.00 89.25 188 CYS A N 1
ATOM 1425 C CA . CYS A 1 188 ? 12.727 -2.960 -8.357 1.00 89.25 188 CYS A CA 1
ATOM 1426 C C . CYS A 1 188 ? 12.076 -1.591 -8.122 1.00 89.25 188 CYS A C 1
ATOM 1428 O O . CYS A 1 188 ? 12.285 -0.681 -8.924 1.00 89.25 188 CYS A O 1
ATOM 1430 N N . PHE A 1 189 ? 11.312 -1.398 -7.038 1.00 90.19 189 PHE A N 1
ATOM 1431 C CA . PHE A 1 189 ? 10.571 -0.151 -6.794 1.00 90.19 189 PHE A CA 1
ATOM 1432 C C . PHE A 1 189 ? 11.440 1.102 -6.738 1.00 90.19 189 PHE A C 1
ATOM 1434 O O . PHE A 1 189 ? 10.943 2.196 -6.992 1.00 90.19 189 PHE A O 1
ATOM 1441 N N . GLY A 1 190 ? 12.739 0.959 -6.490 1.00 86.25 190 GLY A N 1
ATOM 1442 C CA . GLY A 1 190 ? 13.649 2.094 -6.529 1.00 86.25 190 GLY A CA 1
ATOM 1443 C C . GLY A 1 190 ? 13.758 2.766 -7.908 1.00 86.25 190 GLY A C 1
ATOM 1444 O O . GLY A 1 190 ? 14.051 3.956 -7.971 1.00 86.25 190 GLY A O 1
ATOM 1445 N N . TYR A 1 191 ? 13.438 2.068 -9.006 1.00 86.12 191 TYR A N 1
ATOM 1446 C CA . TYR A 1 191 ? 13.279 2.691 -10.329 1.00 86.12 191 TYR A CA 1
ATOM 1447 C C . TYR A 1 191 ? 12.020 3.565 -10.419 1.00 86.12 191 TYR A C 1
ATOM 1449 O O . TYR A 1 191 ? 12.030 4.594 -11.087 1.00 86.12 191 TYR A O 1
ATOM 1457 N N . LEU A 1 192 ? 10.931 3.188 -9.741 1.00 86.06 192 LEU A N 1
ATOM 1458 C CA . LEU A 1 192 ? 9.685 3.962 -9.756 1.00 86.06 192 LEU A CA 1
ATOM 1459 C C . LEU A 1 192 ? 9.805 5.242 -8.930 1.00 86.06 192 LEU A C 1
ATOM 1461 O O . LEU A 1 192 ? 9.283 6.284 -9.324 1.00 86.06 192 LEU A O 1
ATOM 1465 N N . THR A 1 193 ? 10.544 5.187 -7.820 1.00 85.31 193 THR A N 1
ATOM 1466 C CA . THR A 1 193 ? 10.769 6.345 -6.944 1.00 85.31 193 THR A CA 1
ATOM 1467 C C . THR A 1 193 ? 11.627 7.445 -7.584 1.00 85.31 193 THR A C 1
ATOM 1469 O O . THR A 1 193 ? 11.768 8.512 -7.002 1.00 85.31 193 THR A O 1
ATOM 1472 N N . GLN A 1 194 ? 12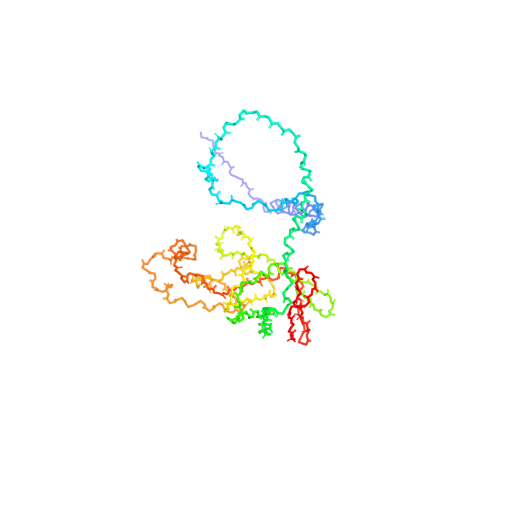.216 7.216 -8.767 1.00 82.88 194 GLN A N 1
ATOM 1473 C CA . GLN A 1 194 ? 12.989 8.234 -9.500 1.00 82.88 194 GLN A CA 1
ATOM 1474 C C . GLN A 1 194 ? 12.106 9.296 -10.162 1.00 82.88 194 GLN A C 1
ATOM 1476 O O . GLN A 1 194 ? 12.549 10.423 -10.366 1.00 82.88 194 GLN A O 1
ATOM 1481 N N . PHE A 1 195 ? 10.878 8.926 -10.527 1.00 83.62 195 PHE A N 1
ATOM 1482 C CA . PHE A 1 195 ? 9.983 9.773 -11.321 1.00 83.62 195 PHE A CA 1
ATOM 1483 C C . PHE A 1 195 ? 8.727 10.193 -10.561 1.00 83.62 195 PHE A C 1
ATOM 1485 O O . PHE A 1 195 ? 7.990 11.058 -11.030 1.00 83.62 195 PHE A O 1
ATOM 1492 N N . GLN A 1 196 ? 8.457 9.561 -9.420 1.00 85.44 196 GLN A N 1
ATOM 1493 C CA . GLN A 1 196 ? 7.266 9.796 -8.618 1.00 85.44 196 GLN A CA 1
ATOM 1494 C C . GLN A 1 196 ? 7.609 9.749 -7.133 1.00 85.44 196 GLN A C 1
ATOM 1496 O O . GLN A 1 196 ? 8.391 8.909 -6.683 1.00 85.44 196 GLN A O 1
ATOM 1501 N N . GLU A 1 197 ? 6.979 10.635 -6.369 1.00 83.56 197 GLU A N 1
ATOM 1502 C CA . GLU A 1 197 ? 7.050 10.612 -4.915 1.00 83.56 197 GLU A CA 1
ATOM 1503 C C . GLU A 1 197 ? 5.964 9.699 -4.351 1.00 83.56 197 GLU A C 1
ATOM 1505 O O . GLU A 1 197 ? 4.801 9.753 -4.752 1.00 83.56 197 GLU A O 1
ATOM 1510 N N . TYR A 1 198 ? 6.353 8.879 -3.380 1.00 89.06 198 TYR A N 1
ATOM 1511 C CA . TYR A 1 198 ? 5.450 7.992 -2.662 1.00 89.06 198 TYR A CA 1
ATOM 1512 C C . TYR A 1 198 ? 5.351 8.441 -1.214 1.00 89.06 198 TYR A C 1
ATOM 1514 O O . TYR A 1 198 ? 6.341 8.845 -0.600 1.00 89.06 198 TYR A O 1
ATOM 1522 N N . PHE A 1 199 ? 4.147 8.349 -0.660 1.00 86.31 199 PHE A N 1
ATOM 1523 C CA . PHE A 1 199 ? 3.895 8.643 0.738 1.00 86.31 199 PHE A CA 1
ATOM 1524 C C . PHE A 1 199 ? 3.092 7.495 1.370 1.00 86.31 199 PHE A C 1
ATOM 1526 O O . PHE A 1 199 ? 1.957 7.277 0.949 1.00 86.31 199 PHE A O 1
ATOM 1533 N N . PRO A 1 200 ? 3.653 6.755 2.348 1.00 88.50 200 PRO A N 1
ATOM 1534 C CA . PRO A 1 200 ? 4.993 6.916 2.926 1.00 88.50 200 PRO A CA 1
ATOM 1535 C C . PRO A 1 200 ? 6.132 6.693 1.919 1.00 88.50 200 PRO A C 1
ATOM 1537 O O . PRO A 1 200 ? 5.959 5.922 0.973 1.00 88.50 200 PRO A O 1
ATOM 1540 N N . PRO A 1 201 ? 7.309 7.320 2.121 1.00 87.75 201 PRO A N 1
ATOM 1541 C CA . PRO A 1 201 ? 8.463 7.082 1.264 1.00 87.75 201 PRO A CA 1
ATOM 1542 C C . PRO A 1 201 ? 8.798 5.594 1.216 1.00 87.75 201 PRO A C 1
ATOM 1544 O O . PRO A 1 201 ? 8.998 4.965 2.257 1.00 87.75 201 PRO A O 1
ATOM 1547 N N . ILE A 1 202 ? 8.862 5.037 0.008 1.00 87.00 202 ILE A N 1
ATOM 1548 C CA . ILE A 1 202 ? 9.275 3.651 -0.188 1.00 87.00 202 ILE A CA 1
ATOM 1549 C C . ILE A 1 202 ? 10.762 3.572 0.143 1.00 87.00 202 ILE A C 1
ATOM 1551 O O . ILE A 1 202 ? 11.584 4.245 -0.481 1.00 87.00 202 ILE A O 1
ATOM 1555 N N . GLN A 1 203 ? 11.120 2.729 1.112 1.00 74.25 203 GLN A N 1
ATOM 1556 C CA . GLN A 1 203 ? 12.513 2.457 1.470 1.00 74.25 203 GLN A CA 1
ATOM 1557 C C . GLN A 1 203 ? 13.161 1.524 0.440 1.00 74.25 203 GLN A C 1
ATOM 1559 O O . GLN A 1 203 ? 13.703 0.470 0.770 1.00 74.25 203 GLN A O 1
ATOM 1564 N N . ALA A 1 204 ? 13.102 1.893 -0.836 1.00 63.41 204 ALA A N 1
ATOM 1565 C CA . ALA A 1 204 ? 13.807 1.168 -1.868 1.00 63.41 204 ALA A CA 1
ATOM 1566 C C . ALA A 1 204 ? 15.298 1.477 -1.722 1.00 63.41 204 ALA A C 1
ATOM 1568 O O . ALA A 1 204 ? 15.797 2.521 -2.146 1.00 63.41 204 ALA A O 1
ATOM 1569 N N . ARG A 1 205 ? 16.036 0.554 -1.101 1.00 55.69 205 ARG A N 1
ATOM 1570 C CA . ARG A 1 205 ? 17.493 0.549 -1.189 1.00 55.69 205 ARG A CA 1
ATOM 1571 C C . ARG A 1 205 ? 17.854 0.182 -2.625 1.00 55.69 205 ARG A C 1
ATOM 1573 O O . ARG A 1 205 ? 18.037 -0.987 -2.937 1.00 55.69 205 ARG A O 1
ATOM 1580 N N . CYS A 1 206 ? 17.982 1.176 -3.499 1.00 58.00 206 CYS A N 1
ATOM 1581 C CA . CYS A 1 206 ? 18.555 1.012 -4.838 1.00 58.00 206 CYS A CA 1
ATOM 1582 C C . CYS A 1 206 ? 20.076 0.743 -4.760 1.00 58.00 206 CYS A C 1
ATOM 1584 O O . CYS A 1 206 ? 20.863 1.373 -5.461 1.00 58.00 206 CYS A O 1
ATOM 1586 N N . ALA A 1 207 ? 20.518 -0.179 -3.899 1.00 52.22 207 ALA A N 1
ATOM 1587 C CA . ALA A 1 207 ? 21.902 -0.642 -3.904 1.00 52.22 207 ALA A CA 1
ATOM 1588 C C . ALA A 1 207 ? 22.235 -1.306 -5.255 1.00 52.22 207 ALA A C 1
ATOM 1590 O O . ALA A 1 207 ? 23.345 -1.164 -5.755 1.00 52.22 207 ALA A O 1
ATOM 1591 N N . GLU A 1 208 ? 21.246 -1.948 -5.887 1.00 51.56 208 GLU A N 1
ATOM 1592 C CA . GLU A 1 208 ? 21.414 -2.677 -7.152 1.00 51.56 208 GLU A CA 1
ATOM 1593 C C . GLU A 1 208 ? 21.026 -1.879 -8.403 1.00 51.56 208 GLU A C 1
ATOM 1595 O O . GLU A 1 208 ? 21.525 -2.186 -9.480 1.00 51.56 208 GLU A O 1
ATOM 1600 N N . CYS A 1 209 ? 20.257 -0.791 -8.288 1.00 54.53 209 CYS A N 1
ATOM 1601 C CA . CYS A 1 209 ? 19.974 0.091 -9.432 1.00 54.53 209 CYS A CA 1
ATOM 1602 C C . CYS A 1 209 ? 21.224 0.847 -9.909 1.00 54.53 209 CYS A C 1
ATOM 1604 O O . CYS A 1 209 ? 21.286 1.299 -11.048 1.00 54.53 209 CYS A O 1
ATOM 1606 N N . GLN A 1 210 ? 22.222 0.991 -9.028 1.00 51.91 210 GLN A N 1
ATOM 1607 C CA . GLN A 1 210 ? 23.534 1.553 -9.361 1.00 51.91 210 GLN A CA 1
ATOM 1608 C C . GLN A 1 210 ? 24.529 0.500 -9.874 1.00 51.91 210 GLN A C 1
ATOM 1610 O O . GLN A 1 210 ? 25.521 0.866 -10.496 1.00 51.91 210 GLN A O 1
ATOM 1615 N N . TYR A 1 211 ? 24.257 -0.791 -9.651 1.00 50.62 211 TYR A N 1
ATOM 1616 C CA . TYR A 1 211 ? 25.119 -1.924 -10.017 1.00 50.62 211 TYR A CA 1
ATOM 1617 C C . TYR A 1 211 ? 24.489 -2.816 -11.094 1.00 50.62 211 TYR A C 1
ATOM 1619 O O . TYR A 1 211 ? 24.814 -3.996 -11.228 1.00 50.62 211 TYR A O 1
ATOM 1627 N N . GLY A 1 212 ? 23.588 -2.259 -11.902 1.00 50.72 212 GLY A N 1
ATOM 1628 C CA . GLY A 1 212 ? 23.198 -2.905 -13.141 1.00 50.72 212 GLY A CA 1
ATOM 1629 C C . GLY A 1 212 ? 24.421 -2.978 -14.048 1.00 50.72 212 GLY A C 1
ATOM 1630 O O . GLY A 1 212 ? 24.942 -1.948 -14.468 1.00 50.72 212 GLY A O 1
ATOM 1631 N N . ASN A 1 213 ? 24.843 -4.184 -14.419 1.00 53.34 213 ASN A N 1
ATOM 1632 C CA . ASN A 1 213 ? 25.750 -4.439 -15.544 1.00 53.34 213 ASN A CA 1
ATOM 1633 C C . ASN A 1 213 ? 25.098 -4.039 -16.898 1.00 53.34 213 ASN A C 1
ATOM 1635 O O . ASN A 1 213 ? 25.137 -4.796 -17.861 1.00 53.34 213 ASN A O 1
ATOM 1639 N N . GLY A 1 214 ? 24.412 -2.890 -16.964 1.00 58.38 214 GLY A N 1
ATOM 1640 C CA . GLY A 1 214 ? 23.683 -2.376 -18.125 1.00 58.38 214 GLY A CA 1
ATOM 1641 C C . GLY A 1 214 ? 22.343 -3.051 -18.446 1.00 58.38 214 GLY A C 1
ATOM 1642 O O . GLY A 1 214 ? 21.762 -2.724 -19.475 1.00 58.38 214 GLY A O 1
ATOM 1643 N N . GLN A 1 215 ? 21.845 -3.983 -17.622 1.00 61.16 215 GLN A N 1
ATOM 1644 C CA . GLN A 1 215 ? 20.679 -4.815 -17.984 1.00 61.16 215 GLN A CA 1
ATOM 1645 C C . GLN A 1 215 ? 19.325 -4.279 -17.482 1.00 61.16 215 GLN A C 1
ATOM 1647 O O . GLN A 1 215 ? 18.305 -4.482 -18.140 1.00 61.16 215 GLN A O 1
ATOM 1652 N N . ASP A 1 216 ? 19.321 -3.511 -16.390 1.00 69.12 216 ASP A N 1
ATOM 1653 C CA . ASP A 1 216 ? 18.103 -2.989 -15.762 1.00 69.12 216 ASP A CA 1
ATOM 1654 C C . ASP A 1 216 ? 18.015 -1.465 -15.969 1.00 69.12 216 ASP A C 1
ATOM 1656 O O . ASP A 1 216 ? 18.528 -0.675 -15.177 1.00 69.12 216 ASP A O 1
ATOM 1660 N N . SER A 1 217 ? 17.405 -1.032 -17.078 1.00 80.38 217 SER A N 1
ATOM 1661 C CA . SER A 1 217 ? 17.272 0.397 -17.426 1.00 80.38 217 SER A CA 1
ATOM 1662 C C . SER A 1 217 ? 16.022 1.071 -16.855 1.00 80.38 217 SER A C 1
ATOM 1664 O O . SER A 1 217 ? 15.938 2.296 -16.823 1.00 80.38 217 SER A O 1
ATOM 1666 N N . ASN A 1 218 ? 15.034 0.285 -16.434 1.00 86.94 218 ASN A N 1
ATOM 1667 C CA . ASN A 1 218 ? 13.780 0.753 -15.859 1.00 86.94 218 ASN A CA 1
ATOM 1668 C C . ASN A 1 218 ? 13.147 -0.353 -15.003 1.00 86.94 218 ASN A C 1
ATOM 1670 O O . ASN A 1 218 ? 13.631 -1.488 -14.959 1.00 86.94 218 ASN A O 1
ATOM 1674 N N . TYR A 1 219 ? 12.029 -0.017 -14.362 1.00 89.12 219 TYR A N 1
ATOM 1675 C CA . TYR A 1 219 ? 11.290 -0.930 -13.502 1.00 89.12 219 TYR A CA 1
ATOM 1676 C C . TYR A 1 219 ? 10.871 -2.228 -14.216 1.00 89.12 219 TYR A C 1
ATOM 1678 O O . TYR A 1 219 ? 11.173 -3.313 -13.725 1.00 89.12 219 TYR A O 1
ATOM 1686 N N . ASN A 1 220 ? 10.227 -2.137 -15.387 1.00 92.00 220 ASN A N 1
ATOM 1687 C CA . ASN A 1 220 ? 9.725 -3.307 -16.118 1.00 92.00 220 ASN A CA 1
ATOM 1688 C C . ASN A 1 220 ? 10.868 -4.264 -16.520 1.00 92.00 220 ASN A C 1
ATOM 1690 O O . ASN A 1 220 ? 10.707 -5.486 -16.438 1.00 92.00 220 ASN A O 1
ATOM 1694 N N . SER A 1 221 ? 12.028 -3.725 -16.917 1.00 89.75 221 SER A N 1
ATOM 1695 C CA . SER A 1 221 ? 13.232 -4.519 -17.198 1.00 89.75 221 SER A CA 1
ATOM 1696 C C . SER A 1 221 ? 13.720 -5.233 -15.937 1.00 89.75 221 SER A C 1
ATOM 1698 O O . SER A 1 221 ? 13.818 -6.457 -15.948 1.00 89.75 221 SER A O 1
ATOM 1700 N N . CYS A 1 222 ? 13.904 -4.506 -14.828 1.00 89.62 222 CYS A N 1
ATOM 1701 C CA . CYS A 1 222 ? 14.318 -5.090 -13.548 1.00 89.62 222 CYS A CA 1
ATOM 1702 C C . CYS A 1 222 ? 13.387 -6.228 -13.111 1.00 89.62 222 CYS A C 1
ATOM 1704 O O . CYS A 1 222 ? 13.848 -7.318 -12.779 1.00 89.62 222 CYS A O 1
ATOM 1706 N N . VAL A 1 223 ? 12.067 -6.026 -13.185 1.00 91.12 223 VAL A N 1
ATOM 1707 C CA . VAL A 1 223 ? 11.089 -7.071 -12.854 1.00 91.12 223 VAL A CA 1
ATOM 1708 C C . VAL A 1 223 ? 1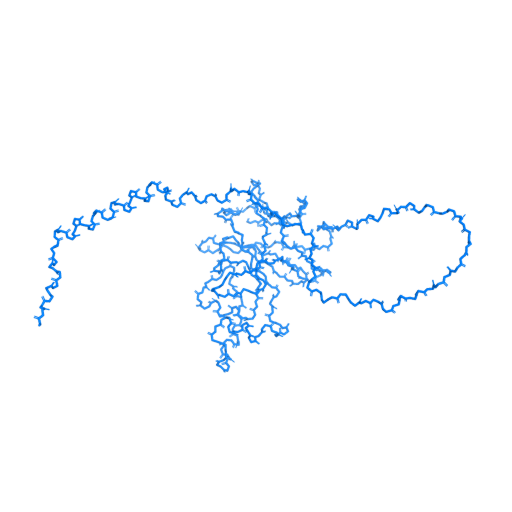1.273 -8.300 -13.745 1.00 91.12 223 VAL A C 1
ATOM 1710 O O . VAL A 1 223 ? 11.241 -9.427 -13.257 1.00 91.12 223 VAL A O 1
ATOM 1713 N N . SER A 1 224 ? 11.503 -8.111 -15.043 1.00 90.50 224 SER A N 1
ATOM 1714 C CA . SER A 1 224 ? 11.673 -9.221 -15.987 1.00 90.50 224 SER A CA 1
ATOM 1715 C C . SER A 1 224 ? 12.885 -10.098 -15.657 1.00 90.50 224 SER A C 1
ATOM 1717 O O . SER A 1 224 ? 12.797 -11.318 -15.798 1.00 90.50 224 SER A O 1
ATOM 1719 N N . TYR A 1 225 ? 13.978 -9.496 -15.177 1.00 88.38 225 TYR A N 1
ATOM 1720 C CA . TYR A 1 225 ? 15.206 -10.207 -14.812 1.00 88.38 225 TYR A CA 1
ATOM 1721 C C . TYR A 1 225 ? 15.197 -10.758 -13.383 1.00 88.38 225 TYR A C 1
ATOM 1723 O O . TYR A 1 225 ? 15.745 -11.831 -13.144 1.00 88.38 225 TYR A O 1
ATOM 1731 N N . ARG A 1 226 ? 14.577 -10.045 -12.437 1.00 87.94 226 ARG A N 1
ATOM 1732 C CA . ARG A 1 226 ? 14.724 -10.289 -10.992 1.00 87.94 226 ARG A CA 1
ATOM 1733 C C . ARG A 1 226 ? 13.508 -10.913 -10.318 1.00 87.94 226 ARG A C 1
ATOM 1735 O O . ARG A 1 226 ? 13.612 -11.297 -9.161 1.00 87.94 226 ARG A O 1
ATOM 1742 N N . LYS A 1 227 ? 12.358 -11.050 -10.994 1.00 91.62 227 LYS A N 1
ATOM 1743 C CA . LYS A 1 227 ? 11.118 -11.589 -10.381 1.00 91.62 227 LYS A CA 1
ATOM 1744 C C . LYS A 1 227 ? 11.259 -12.967 -9.724 1.00 91.62 227 LYS A C 1
ATOM 1746 O O . LYS A 1 227 ? 10.419 -13.331 -8.909 1.00 91.62 227 LYS A O 1
ATOM 1751 N N . ASN A 1 228 ? 12.283 -13.729 -10.107 1.00 92.56 228 ASN A N 1
ATOM 1752 C CA . ASN A 1 228 ? 12.562 -15.063 -9.579 1.00 92.56 228 ASN A CA 1
ATOM 1753 C C . ASN A 1 228 ? 13.598 -15.056 -8.440 1.00 92.56 228 ASN A C 1
ATOM 1755 O O . ASN A 1 228 ? 13.933 -16.125 -7.931 1.00 92.56 228 ASN A O 1
ATOM 1759 N N . ASP A 1 229 ? 14.122 -13.890 -8.050 1.00 89.25 229 ASP A N 1
ATOM 1760 C CA . ASP A 1 229 ? 15.010 -13.776 -6.897 1.00 89.25 229 ASP A CA 1
ATOM 1761 C C . ASP A 1 229 ? 14.240 -14.186 -5.623 1.00 89.25 229 ASP A C 1
ATOM 1763 O O . ASP A 1 229 ? 13.084 -13.789 -5.441 1.00 89.25 229 ASP A O 1
ATOM 1767 N N . PRO A 1 230 ? 14.853 -14.952 -4.706 1.00 89.19 230 PRO A N 1
ATOM 1768 C CA . PRO A 1 230 ? 14.165 -15.482 -3.523 1.00 89.19 230 PRO A CA 1
ATOM 1769 C C . PRO A 1 230 ? 13.648 -14.390 -2.572 1.00 89.19 230 PRO A C 1
ATOM 1771 O O . PRO A 1 230 ? 12.680 -14.597 -1.847 1.00 89.19 230 PRO A O 1
ATOM 1774 N N . ASP A 1 231 ? 14.274 -13.220 -2.587 1.00 87.56 231 ASP A N 1
ATOM 1775 C CA . ASP A 1 231 ? 13.941 -12.031 -1.806 1.00 87.56 231 ASP A CA 1
ATOM 1776 C C . ASP A 1 231 ? 13.358 -10.907 -2.684 1.00 87.56 231 ASP A C 1
ATOM 1778 O O . ASP A 1 231 ? 13.408 -9.733 -2.320 1.00 87.56 231 ASP A O 1
ATOM 1782 N N . PHE A 1 232 ? 12.826 -11.244 -3.867 1.00 89.81 232 PHE A N 1
ATOM 1783 C CA . PHE A 1 232 ? 12.272 -10.271 -4.810 1.00 89.81 232 PHE A CA 1
ATOM 1784 C C . PHE A 1 232 ? 11.151 -9.422 -4.198 1.00 89.81 232 PHE A C 1
ATOM 1786 O O . PHE A 1 232 ? 11.155 -8.195 -4.331 1.00 89.81 232 PHE A O 1
ATOM 1793 N N . PHE A 1 233 ? 10.188 -10.066 -3.535 1.00 90.94 233 PHE A N 1
ATOM 1794 C CA . PHE A 1 233 ? 9.092 -9.378 -2.864 1.00 90.94 233 PHE A CA 1
ATOM 1795 C C . PHE A 1 233 ? 9.494 -8.929 -1.467 1.00 90.94 233 PHE A C 1
ATOM 1797 O O . PHE A 1 233 ? 10.049 -9.694 -0.681 1.00 90.94 233 PHE A O 1
ATOM 1804 N N . VAL A 1 234 ? 9.100 -7.708 -1.129 1.00 89.62 234 VAL A N 1
ATOM 1805 C CA . VAL A 1 234 ? 9.158 -7.204 0.238 1.00 89.62 234 VAL A CA 1
ATOM 1806 C C . VAL A 1 234 ? 7.825 -7.529 0.919 1.00 89.62 234 VAL A C 1
ATOM 1808 O O . VAL A 1 234 ? 6.763 -7.581 0.288 1.00 89.62 234 VAL A O 1
ATOM 1811 N N . ASN A 1 235 ? 7.865 -7.772 2.227 1.00 90.31 235 ASN A N 1
ATOM 1812 C CA . ASN A 1 235 ? 6.683 -8.028 3.055 1.00 90.31 235 ASN A CA 1
ATOM 1813 C C . ASN A 1 235 ? 5.942 -6.726 3.408 1.00 90.31 235 ASN A C 1
ATOM 1815 O O . ASN A 1 235 ? 5.575 -6.488 4.557 1.00 90.31 235 ASN A O 1
ATOM 1819 N N . GLU A 1 236 ? 5.754 -5.873 2.402 1.00 93.56 236 GLU A N 1
ATOM 1820 C CA . GLU A 1 236 ? 5.127 -4.562 2.511 1.00 93.56 236 GLU A CA 1
ATOM 1821 C C . GLU A 1 236 ? 4.124 -4.350 1.375 1.00 93.56 236 GLU A C 1
ATOM 1823 O O . GLU A 1 236 ? 4.428 -4.575 0.200 1.00 93.56 236 GLU A O 1
ATOM 1828 N N . TRP A 1 237 ? 2.930 -3.888 1.736 1.00 95.69 237 TRP A N 1
ATOM 1829 C CA . TRP A 1 237 ? 1.871 -3.520 0.800 1.00 95.69 237 TRP A CA 1
ATOM 1830 C C . TRP A 1 237 ? 1.547 -2.034 0.897 1.00 95.69 237 TRP A C 1
ATOM 1832 O O . TRP A 1 237 ? 1.470 -1.481 1.990 1.00 95.69 237 TRP A O 1
ATOM 1842 N N . TYR A 1 238 ? 1.309 -1.403 -0.247 1.00 94.94 238 TYR A N 1
ATOM 1843 C CA . TYR A 1 238 ? 0.817 -0.036 -0.367 1.00 94.94 238 TYR A CA 1
ATOM 1844 C C . TYR A 1 238 ? -0.610 -0.096 -0.902 1.00 94.94 238 TYR A C 1
ATOM 1846 O O . TYR A 1 238 ? -0.848 -0.461 -2.055 1.00 94.94 238 TYR A O 1
ATOM 1854 N N . ILE A 1 239 ? -1.565 0.216 -0.035 1.00 94.94 239 ILE A N 1
ATOM 1855 C CA . ILE A 1 239 ? -2.992 0.041 -0.274 1.00 94.94 239 ILE A CA 1
ATOM 1856 C C . ILE A 1 239 ? -3.625 1.422 -0.334 1.00 94.94 239 ILE A C 1
ATOM 1858 O O . ILE A 1 239 ? -3.815 2.073 0.690 1.00 94.94 239 ILE A O 1
ATOM 1862 N N . TYR A 1 240 ? -3.956 1.859 -1.540 1.00 92.44 240 TYR A N 1
ATOM 1863 C CA . TYR A 1 240 ? -4.594 3.142 -1.782 1.00 92.44 240 TYR A CA 1
ATOM 1864 C C . TYR A 1 240 ? -6.107 2.992 -1.680 1.00 92.44 240 TYR A C 1
ATOM 1866 O O . TYR A 1 240 ? -6.735 2.184 -2.373 1.00 92.44 240 TYR A O 1
ATOM 1874 N N . LEU A 1 241 ? -6.692 3.770 -0.780 1.00 88.75 241 LEU A N 1
ATOM 1875 C CA . LEU A 1 241 ? -8.122 3.835 -0.562 1.00 88.75 241 LEU A CA 1
ATOM 1876 C C . LEU A 1 241 ? -8.708 4.719 -1.668 1.00 88.75 241 LEU A C 1
ATOM 1878 O O . LEU A 1 241 ? -8.576 5.935 -1.617 1.00 88.75 241 LEU A O 1
ATOM 1882 N N . LYS A 1 242 ? -9.324 4.103 -2.688 1.00 75.31 242 LYS A N 1
ATOM 1883 C CA . LYS A 1 242 ? -9.875 4.738 -3.910 1.00 75.31 242 LYS A CA 1
ATOM 1884 C C . LYS A 1 242 ? -11.040 5.726 -3.663 1.00 75.31 242 LYS A C 1
ATOM 1886 O O . LYS A 1 242 ? -11.859 5.943 -4.552 1.00 75.31 242 LYS A O 1
ATOM 1891 N N . ASN A 1 243 ? -11.162 6.289 -2.464 1.00 66.88 243 ASN A N 1
ATOM 1892 C CA . ASN A 1 243 ? -12.213 7.233 -2.113 1.00 66.88 243 ASN A CA 1
ATOM 1893 C C . ASN A 1 243 ? -11.753 8.676 -2.315 1.00 66.88 243 ASN A C 1
ATOM 1895 O O . ASN A 1 243 ? -10.672 9.062 -1.886 1.00 66.88 243 ASN A O 1
ATOM 1899 N N . GLY A 1 244 ? -12.617 9.479 -2.941 1.00 57.75 244 GLY A N 1
ATOM 1900 C CA . GLY A 1 244 ? -12.399 10.919 -3.107 1.00 57.75 244 GLY A CA 1
ATOM 1901 C C . GLY A 1 244 ? -12.580 11.725 -1.814 1.00 57.75 244 GLY A C 1
ATOM 1902 O O . GLY A 1 244 ? -12.075 12.842 -1.722 1.00 57.75 244 GLY A O 1
ATOM 1903 N N . ASP A 1 245 ? -13.257 11.153 -0.811 1.00 57.16 245 ASP A N 1
ATOM 1904 C CA . ASP A 1 245 ? -13.458 11.766 0.502 1.00 57.16 245 ASP A CA 1
ATOM 1905 C C . ASP A 1 245 ? -12.495 11.166 1.531 1.00 57.16 245 ASP A C 1
ATOM 1907 O O . ASP A 1 245 ? -12.513 9.957 1.783 1.00 57.16 245 ASP A O 1
ATOM 1911 N N . ARG A 1 246 ? -11.691 12.030 2.162 1.00 67.50 246 ARG A N 1
ATOM 1912 C CA . ARG A 1 246 ? -10.747 11.645 3.220 1.00 67.50 246 ARG A CA 1
ATOM 1913 C C . ARG A 1 246 ? -11.477 10.961 4.371 1.00 67.50 246 ARG A C 1
ATOM 1915 O O . ARG A 1 246 ? -12.273 11.602 5.066 1.00 67.50 246 ARG A O 1
ATOM 1922 N N . LEU A 1 247 ? -11.191 9.677 4.598 1.00 70.06 247 LEU A N 1
ATOM 1923 C CA . LEU A 1 247 ? -11.839 8.902 5.665 1.00 70.06 247 LEU A CA 1
ATOM 1924 C C . LEU A 1 247 ? -11.481 9.429 7.061 1.00 70.06 247 LEU A C 1
ATOM 1926 O O . LEU A 1 247 ? -12.295 9.371 7.979 1.00 70.06 247 LEU A O 1
ATOM 1930 N N . TRP A 1 248 ? -10.277 9.972 7.213 1.00 71.25 248 TRP A N 1
ATOM 1931 C CA . TRP A 1 248 ? -9.823 10.650 8.419 1.00 71.25 248 TRP A CA 1
ATOM 1932 C C . TRP A 1 248 ? -9.458 12.090 8.058 1.00 71.25 248 TRP A C 1
ATOM 1934 O O . TRP A 1 248 ? -8.550 12.362 7.274 1.00 71.25 248 TRP A O 1
ATOM 1944 N N . SER A 1 249 ? -10.217 13.038 8.600 1.00 59.12 249 SER A N 1
ATOM 1945 C CA . SER A 1 249 ? -10.112 14.457 8.234 1.00 59.12 249 SER A CA 1
ATOM 1946 C C . SER A 1 249 ? -9.572 15.321 9.370 1.00 59.12 249 SER A C 1
ATOM 1948 O O . SER A 1 249 ? -9.087 16.424 9.114 1.00 59.12 249 SER A O 1
ATOM 1950 N N . ALA A 1 250 ? -9.630 14.835 10.616 1.00 59.06 250 ALA A N 1
ATOM 1951 C CA . ALA A 1 250 ? -9.238 15.596 11.792 1.00 59.06 250 ALA A CA 1
ATOM 1952 C C . ALA A 1 250 ? -8.450 14.750 12.800 1.00 59.06 250 ALA A C 1
ATOM 1954 O O . ALA A 1 250 ? -8.722 13.578 13.035 1.00 59.06 250 ALA A O 1
ATOM 1955 N N . LYS A 1 251 ? -7.469 15.387 13.448 1.00 64.38 251 LYS A N 1
ATOM 1956 C CA . LYS A 1 251 ? -6.764 14.816 14.600 1.00 64.38 251 LYS A CA 1
ATOM 1957 C C . LYS A 1 251 ? -7.786 14.505 15.705 1.00 64.38 251 LYS A C 1
ATOM 1959 O O . LYS A 1 251 ? -8.494 15.408 16.141 1.00 64.38 251 LYS A O 1
ATOM 1964 N N . GLY A 1 252 ? -7.817 13.266 16.176 1.00 67.38 252 GLY A N 1
ATOM 1965 C CA . GLY A 1 252 ? -8.752 12.731 17.166 1.00 67.38 252 GLY A CA 1
ATOM 1966 C C . GLY A 1 252 ? -9.766 11.719 16.613 1.00 67.38 252 GLY A C 1
ATOM 1967 O O . GLY A 1 252 ? -10.496 11.131 17.412 1.00 67.38 252 GLY A O 1
ATOM 1968 N N . ASP A 1 253 ? -9.827 11.500 15.293 1.00 76.81 253 ASP A N 1
ATOM 1969 C CA . ASP A 1 253 ? -10.783 10.570 14.676 1.00 76.81 253 ASP A CA 1
ATOM 1970 C C . ASP A 1 253 ? -10.462 9.109 15.050 1.00 76.81 253 ASP A C 1
ATOM 1972 O O . ASP A 1 253 ? -9.325 8.659 14.945 1.00 76.81 253 ASP A O 1
ATOM 1976 N N . ILE A 1 254 ? -11.460 8.326 15.471 1.00 82.88 254 ILE A N 1
ATOM 1977 C CA . ILE A 1 254 ? -11.271 6.890 15.730 1.00 82.88 254 ILE A CA 1
ATOM 1978 C C . ILE A 1 254 ? -11.592 6.115 14.460 1.00 82.88 254 ILE A C 1
ATOM 1980 O O . ILE A 1 254 ? -12.735 6.118 14.007 1.00 82.88 254 ILE A O 1
ATOM 1984 N N . ILE A 1 255 ? -10.604 5.388 13.945 1.00 86.38 255 ILE A N 1
ATOM 1985 C CA . ILE A 1 255 ? -10.754 4.509 12.789 1.00 86.38 255 ILE A CA 1
ATOM 1986 C C . ILE A 1 255 ? -10.771 3.063 13.267 1.00 86.38 255 ILE A C 1
ATOM 1988 O O . ILE A 1 255 ? -9.846 2.595 13.933 1.00 86.38 255 ILE A O 1
ATOM 1992 N N . ARG A 1 256 ? -11.844 2.348 12.937 1.00 89.56 256 ARG A N 1
ATOM 1993 C CA . ARG A 1 256 ? -12.054 0.938 13.274 1.00 89.56 256 ARG A CA 1
ATOM 1994 C C . ARG A 1 256 ? -11.877 0.094 12.024 1.00 89.56 256 ARG A C 1
ATOM 1996 O O . ARG A 1 256 ? -12.489 0.382 11.004 1.00 89.56 256 ARG A O 1
ATOM 2003 N N . LEU A 1 257 ? -11.091 -0.969 12.125 1.00 90.88 257 LEU A N 1
ATOM 2004 C CA . LEU A 1 257 ? -11.009 -2.012 11.112 1.00 90.88 257 LEU A CA 1
ATOM 2005 C C . LEU A 1 257 ? -12.011 -3.109 11.460 1.00 90.88 257 LEU A C 1
ATOM 2007 O O . LEU A 1 257 ? -11.988 -3.641 12.572 1.00 90.88 257 LEU A O 1
ATOM 2011 N N . LEU A 1 258 ? -12.886 -3.425 10.516 1.00 91.38 258 LEU A N 1
ATOM 2012 C CA . LEU A 1 258 ? -13.944 -4.416 10.627 1.00 91.38 258 LEU A CA 1
ATOM 2013 C C . LEU A 1 258 ? -13.687 -5.568 9.653 1.00 91.38 258 LEU A C 1
ATOM 2015 O O . LEU A 1 258 ? -13.202 -5.347 8.540 1.00 91.38 258 LEU A O 1
ATOM 2019 N N . ASP A 1 259 ? -14.036 -6.781 10.066 1.00 90.44 259 ASP A N 1
ATOM 2020 C CA . ASP A 1 259 ? -14.042 -7.954 9.199 1.00 90.44 259 ASP A CA 1
ATOM 2021 C C . ASP A 1 259 ? -15.229 -7.965 8.225 1.00 90.44 259 ASP A C 1
ATOM 2023 O O . ASP A 1 259 ? -16.068 -7.058 8.212 1.00 90.44 259 ASP A O 1
ATOM 2027 N N . LYS A 1 260 ? -15.277 -8.998 7.374 1.00 89.44 260 LYS A N 1
ATOM 2028 C CA . LYS A 1 260 ? -16.323 -9.185 6.355 1.00 89.44 260 LYS A CA 1
ATOM 2029 C C . LYS A 1 260 ? -17.719 -9.383 6.972 1.00 89.44 260 LYS A C 1
ATOM 2031 O O . LYS A 1 260 ? -18.711 -9.127 6.296 1.00 89.44 260 LYS A O 1
ATOM 2036 N N . ASP A 1 261 ? -17.787 -9.766 8.247 1.00 89.56 261 ASP A N 1
ATOM 2037 C CA . ASP A 1 261 ? -19.022 -9.930 9.022 1.00 89.56 261 ASP A CA 1
ATOM 2038 C C . ASP A 1 261 ? -19.380 -8.662 9.830 1.00 89.56 261 ASP A C 1
ATOM 2040 O O . ASP A 1 261 ? -20.385 -8.621 10.544 1.00 89.56 261 ASP A O 1
ATOM 2044 N N . GLY A 1 262 ? -18.576 -7.597 9.718 1.00 86.25 262 GLY A N 1
ATOM 2045 C CA . GLY A 1 262 ? -18.785 -6.312 10.384 1.00 86.25 262 GLY A CA 1
ATOM 2046 C C . GLY A 1 262 ? -18.281 -6.254 11.827 1.00 86.25 262 GLY A C 1
ATOM 2047 O O . GLY A 1 262 ? -18.538 -5.267 12.530 1.00 86.25 262 GLY A O 1
ATOM 2048 N N . LYS A 1 263 ? -17.551 -7.269 12.298 1.00 88.19 263 LYS A N 1
ATOM 2049 C CA . LYS A 1 263 ? -16.969 -7.258 13.636 1.00 88.19 263 LYS A CA 1
ATOM 2050 C C . LYS A 1 263 ? -15.629 -6.536 13.657 1.00 88.19 263 LYS A C 1
ATOM 2052 O O . LYS A 1 263 ? -14.792 -6.678 12.778 1.00 88.19 263 LYS A O 1
ATOM 2057 N N . GLN A 1 264 ? -15.410 -5.765 14.719 1.00 87.62 264 GLN A N 1
ATOM 2058 C CA . GLN A 1 264 ? -14.166 -5.038 14.922 1.00 87.62 264 GLN A CA 1
ATOM 2059 C C . GLN A 1 264 ? -12.978 -5.981 15.157 1.00 87.62 264 GLN A C 1
ATOM 2061 O O . GLN A 1 264 ? -12.980 -6.775 16.098 1.00 87.62 264 GLN A O 1
ATOM 2066 N N . VAL A 1 265 ? -11.954 -5.812 14.321 1.00 86.94 265 VAL A N 1
ATOM 2067 C CA . VAL A 1 265 ? -10.658 -6.498 14.374 1.00 86.94 265 VAL A CA 1
ATOM 2068 C C . VAL A 1 265 ? -9.635 -5.658 15.133 1.00 86.94 265 VAL A C 1
ATOM 2070 O O . VAL A 1 265 ? -8.909 -6.171 15.977 1.00 86.94 265 VAL A O 1
ATOM 2073 N N . SER A 1 266 ? -9.581 -4.354 14.849 1.00 83.81 266 SER A N 1
ATOM 2074 C CA . SER A 1 266 ? -8.630 -3.420 15.460 1.00 83.81 266 SER A CA 1
ATOM 2075 C C . SER A 1 266 ? -9.148 -1.982 15.376 1.00 83.81 266 SER A C 1
ATOM 2077 O O . SER A 1 266 ? -10.133 -1.705 14.688 1.00 83.81 266 SER A O 1
ATOM 2079 N N . SER A 1 267 ? -8.511 -1.053 16.084 1.00 84.12 267 SER A N 1
ATOM 2080 C CA . SER A 1 267 ? -8.835 0.373 16.006 1.00 84.12 267 SER A CA 1
ATOM 2081 C C . SER A 1 267 ? -7.629 1.245 16.317 1.00 84.12 267 SER A C 1
ATOM 2083 O O . SER A 1 267 ? -6.807 0.879 17.154 1.00 84.12 267 SER A O 1
ATOM 2085 N N . VAL A 1 268 ? -7.577 2.427 15.712 1.00 83.75 268 VAL A N 1
ATOM 2086 C CA . VAL A 1 268 ? -6.557 3.448 15.967 1.00 83.75 268 VAL A CA 1
ATOM 2087 C C . VAL A 1 268 ? -7.204 4.813 16.142 1.00 83.75 268 VAL A C 1
ATOM 2089 O O . VAL A 1 268 ? -8.247 5.099 15.555 1.00 83.75 268 VAL A O 1
ATOM 2092 N N . ILE A 1 269 ? -6.577 5.651 16.962 1.00 79.56 269 ILE A N 1
ATOM 2093 C CA . ILE A 1 269 ? -6.919 7.066 17.090 1.00 79.56 269 ILE A CA 1
ATOM 2094 C C . ILE A 1 269 ? -5.996 7.841 16.144 1.00 79.56 269 ILE A C 1
ATOM 2096 O O . ILE A 1 269 ? -4.770 7.813 16.301 1.00 79.56 269 ILE A O 1
ATOM 2100 N N . TYR A 1 270 ? -6.590 8.474 15.140 1.00 68.50 270 TYR A N 1
ATOM 2101 C CA . TYR A 1 270 ? -5.948 9.402 14.217 1.00 68.50 270 TYR A CA 1
ATOM 2102 C C . TYR A 1 270 ? -5.788 10.788 14.850 1.00 68.50 270 TYR A C 1
ATOM 2104 O O . TYR A 1 270 ? -6.343 11.061 15.926 1.00 68.50 270 TYR A O 1
#

Solvent-accessible surface area (backbone atoms only — not comparable to full-atom values): 17062 Å² total; per-residue (Å²): 140,81,88,80,82,73,86,82,85,48,73,73,60,53,50,52,52,51,53,50,51,54,52,48,52,50,50,49,42,61,74,70,52,55,86,83,72,80,72,93,78,72,94,77,84,80,83,80,83,79,86,83,84,69,97,61,75,80,79,80,74,77,89,79,77,76,80,77,86,78,86,82,87,84,94,75,92,80,88,78,73,80,74,80,76,70,73,78,78,78,77,78,65,65,76,85,79,59,67,57,45,51,42,75,49,65,72,48,98,87,68,40,36,34,38,36,41,40,29,49,61,85,32,91,59,65,45,75,48,43,57,25,29,40,32,36,84,84,73,51,71,48,65,40,62,50,22,14,74,74,69,56,83,98,59,90,66,68,66,40,77,40,73,46,47,52,55,19,38,34,36,45,24,53,36,79,40,95,82,76,53,23,32,42,45,41,66,45,48,36,52,53,58,73,82,44,87,55,83,75,71,75,86,49,74,48,72,57,72,76,62,46,91,79,70,50,87,44,40,64,46,32,44,72,76,40,67,81,45,95,73,25,64,49,66,37,33,45,40,43,41,87,50,95,64,69,84,73,81,52,88,68,41,46,41,32,36,21,40,82,86,67,48,78,62,36,62,32,67,66

Foldseek 3Di:
DDDDDDDDDDPVVVVVVVVVVVVVVVVVCVVVPHPPPPPVPDDDDDDDDDDDDDPDDPDDDPPPPPPDDDDDDDDDDDDDDPDPPPDPPPCLPLPDQFAWDWDWDDQDPVRKGKIKTFGALPHDFKHWQAQKWKAWPVRDIFGFHFFAAQDDAPDDGDGDIDIQTHGAMEIEMEDADPRRTKYFDFQLCVQVCVVDQDVVGDPNPVPVVVVPPPQDPGSNSCCVPCVPPPRGTDSYIYTYRPDPDGNDDDQQMKMFIADNVRHTNDIDGD